Protein AF-A0A9R0IWD4-F1 (afdb_monomer_lite)

Structure (mmCIF, N/CA/C/O backbone):
data_AF-A0A9R0IWD4-F1
#
_entry.id   AF-A0A9R0IWD4-F1
#
loop_
_atom_site.group_PDB
_atom_site.id
_atom_site.type_symbol
_atom_site.label_atom_id
_atom_site.label_alt_id
_atom_site.label_comp_id
_atom_site.label_asym_id
_atom_site.label_entity_id
_atom_site.label_seq_id
_atom_site.pdbx_PDB_ins_code
_atom_site.Cartn_x
_atom_site.Cartn_y
_atom_site.Cartn_z
_atom_site.occupancy
_atom_site.B_iso_or_equiv
_atom_site.auth_seq_id
_atom_site.auth_comp_id
_atom_site.auth_asym_id
_atom_site.auth_atom_id
_atom_site.pdbx_PDB_model_num
ATOM 1 N N . MET A 1 1 ? -28.342 -44.745 -35.473 1.00 37.69 1 MET A N 1
ATOM 2 C CA . MET A 1 1 ? -26.932 -44.701 -35.912 1.00 37.69 1 MET A CA 1
ATOM 3 C C . MET A 1 1 ? -26.180 -43.864 -34.896 1.00 37.69 1 MET A C 1
ATOM 5 O O . MET A 1 1 ? -26.716 -42.840 -34.487 1.00 37.69 1 MET A O 1
ATOM 9 N N . GLU A 1 2 ? -25.068 -44.400 -34.398 1.00 41.84 2 GLU A N 1
ATOM 10 C CA . GLU A 1 2 ? -24.366 -44.028 -33.164 1.00 41.84 2 GLU A CA 1
ATOM 11 C C . GLU A 1 2 ? -24.189 -42.527 -32.898 1.00 41.84 2 GLU A C 1
ATOM 13 O O . GLU A 1 2 ? -23.590 -41.795 -33.684 1.00 41.84 2 GLU A O 1
ATOM 18 N N . SER A 1 3 ? -24.593 -42.103 -31.697 1.00 44.34 3 SER A N 1
ATOM 19 C CA . SER A 1 3 ? -23.991 -40.953 -31.027 1.00 44.34 3 SER A CA 1
ATOM 20 C C . SER A 1 3 ? -22.560 -41.330 -30.653 1.00 44.34 3 SER A C 1
ATOM 22 O O . SER A 1 3 ? -22.322 -41.950 -29.620 1.00 44.34 3 SER A O 1
ATOM 24 N N . SER A 1 4 ? -21.613 -40.993 -31.529 1.00 41.59 4 SER A N 1
ATOM 25 C CA . SER A 1 4 ? -20.181 -41.128 -31.274 1.00 41.59 4 SER A CA 1
ATOM 26 C C . SER A 1 4 ? -19.811 -40.293 -30.046 1.00 41.59 4 SER A C 1
ATOM 28 O O . SER A 1 4 ? -19.622 -39.080 -30.142 1.00 41.59 4 SER A O 1
ATOM 30 N N . SER A 1 5 ? -19.719 -40.939 -28.883 1.00 48.59 5 SER A N 1
ATOM 31 C CA . SER A 1 5 ? -19.131 -40.360 -27.680 1.00 48.59 5 SER A CA 1
ATOM 32 C C . SER A 1 5 ? -17.673 -40.045 -27.990 1.00 48.59 5 SER A C 1
ATOM 34 O O . SER A 1 5 ? -16.829 -40.940 -28.056 1.00 48.59 5 SER A O 1
ATOM 36 N N . ARG A 1 6 ? -17.388 -38.770 -28.255 1.00 53.03 6 ARG A N 1
ATOM 37 C CA . ARG A 1 6 ? -16.036 -38.263 -28.461 1.00 53.03 6 ARG A CA 1
ATOM 38 C C . ARG A 1 6 ? -15.308 -38.406 -27.124 1.00 53.03 6 ARG A C 1
ATOM 40 O O . ARG A 1 6 ? -15.458 -37.566 -26.244 1.00 53.03 6 ARG A O 1
ATOM 47 N N . VAL A 1 7 ? -14.607 -39.523 -26.937 1.00 52.81 7 VAL A N 1
ATOM 48 C CA . VAL A 1 7 ? -13.690 -39.717 -25.812 1.00 52.81 7 VAL A CA 1
ATOM 49 C C . VAL A 1 7 ? -12.528 -38.768 -26.072 1.00 52.81 7 VAL A C 1
ATOM 51 O O . VAL A 1 7 ? -11.598 -39.110 -26.799 1.00 52.81 7 VAL A O 1
ATOM 54 N N . VAL A 1 8 ? -12.652 -37.533 -25.582 1.00 54.91 8 VAL A N 1
ATOM 55 C CA . VAL A 1 8 ? -11.556 -36.563 -25.577 1.00 54.91 8 VAL A CA 1
ATOM 56 C C . VAL A 1 8 ? -10.437 -37.227 -24.790 1.00 54.91 8 VAL A C 1
ATOM 58 O O . VAL A 1 8 ? -10.621 -37.578 -23.626 1.00 54.91 8 VAL A O 1
ATOM 61 N N . ARG A 1 9 ? -9.321 -37.518 -25.459 1.00 63.72 9 ARG A N 1
ATOM 62 C CA . ARG A 1 9 ? -8.156 -38.105 -24.794 1.00 63.72 9 ARG A CA 1
ATOM 63 C C . ARG A 1 9 ? -7.618 -37.056 -23.830 1.00 63.72 9 ARG A C 1
ATOM 65 O O . ARG A 1 9 ? -7.545 -35.891 -24.212 1.00 63.72 9 ARG A O 1
ATOM 72 N N . ASP A 1 10 ? -7.182 -37.459 -22.640 1.00 69.31 10 ASP A N 1
ATOM 73 C CA . ASP A 1 10 ? -6.658 -36.542 -21.614 1.00 69.31 10 ASP A CA 1
ATOM 74 C C . ASP A 1 10 ? -5.625 -35.539 -22.179 1.00 69.31 10 ASP A C 1
ATOM 76 O O . ASP A 1 10 ? -5.589 -34.385 -21.768 1.00 69.31 10 ASP A O 1
ATOM 80 N N . GLY A 1 11 ? -4.841 -35.940 -23.190 1.00 69.38 11 GLY A N 1
ATOM 81 C CA . GLY A 1 11 ? -3.904 -35.067 -23.910 1.00 69.38 11 GLY A CA 1
ATOM 82 C C . GLY A 1 11 ? -4.547 -33.950 -24.748 1.00 69.38 11 GLY A C 1
ATOM 83 O O . GLY A 1 11 ? -4.071 -32.823 -24.695 1.00 69.38 11 GLY A O 1
ATOM 84 N N . GLU A 1 12 ? -5.645 -34.218 -25.462 1.00 74.44 12 GLU A N 1
ATOM 85 C CA . GLU A 1 12 ? -6.388 -33.185 -26.214 1.00 74.44 12 GLU A CA 1
ATOM 86 C C . GLU A 1 12 ? -7.070 -32.198 -25.255 1.00 74.44 12 GLU A C 1
ATOM 88 O O . GLU A 1 12 ? -7.179 -31.007 -25.537 1.00 74.44 12 GLU A O 1
ATOM 93 N N . GLN A 1 13 ? -7.493 -32.688 -24.087 1.00 75.31 13 GLN A N 1
ATOM 94 C CA . GLN A 1 13 ? -8.067 -31.867 -23.024 1.00 75.31 13 GLN A CA 1
ATOM 95 C C . GLN A 1 13 ? -7.009 -30.954 -22.388 1.00 75.31 13 GLN A C 1
ATOM 97 O O . GLN A 1 13 ? -7.280 -29.780 -22.150 1.00 75.31 13 GLN A O 1
ATOM 102 N N . ILE A 1 14 ? -5.791 -31.464 -22.175 1.00 78.69 14 ILE A N 1
ATOM 103 C CA . ILE A 1 14 ? -4.642 -30.670 -21.721 1.00 78.69 14 ILE A CA 1
ATOM 104 C C . ILE A 1 14 ? -4.251 -29.626 -22.772 1.00 78.69 14 ILE A C 1
ATOM 106 O O . ILE A 1 14 ? -4.025 -28.477 -22.406 1.00 78.69 14 ILE A O 1
ATOM 110 N N . GLU A 1 15 ? -4.205 -29.977 -24.059 1.00 79.12 15 GLU A N 1
ATOM 111 C CA . GLU A 1 15 ? -3.916 -29.017 -25.134 1.00 79.12 15 GLU A CA 1
ATOM 112 C C . GLU A 1 15 ? -4.970 -27.908 -25.213 1.00 79.12 15 GLU A C 1
ATOM 114 O O . GLU A 1 15 ? -4.605 -26.738 -25.310 1.00 79.12 15 GLU A O 1
ATOM 119 N N . MET A 1 16 ? -6.258 -28.243 -25.075 1.00 77.56 16 MET A N 1
ATOM 120 C CA . MET A 1 16 ? -7.335 -27.250 -24.988 1.00 77.56 16 MET A CA 1
ATOM 121 C C . MET A 1 16 ? -7.161 -26.312 -23.790 1.00 77.56 16 MET A C 1
ATOM 123 O O . MET A 1 16 ? -7.264 -25.099 -23.950 1.00 77.56 16 MET A O 1
ATOM 127 N N . ILE A 1 17 ? -6.856 -26.855 -22.606 1.00 77.75 17 ILE A N 1
ATOM 128 C CA . ILE A 1 17 ? -6.619 -26.059 -21.392 1.00 77.75 17 ILE A CA 1
ATOM 129 C C . ILE A 1 17 ? -5.385 -25.166 -21.571 1.00 77.75 17 ILE A C 1
ATOM 131 O O . ILE A 1 17 ? -5.411 -24.001 -21.191 1.00 77.75 17 ILE A O 1
ATOM 135 N N . LEU A 1 18 ? -4.306 -25.669 -22.174 1.00 76.38 18 LEU A N 1
ATOM 136 C CA . LEU A 1 18 ? -3.106 -24.877 -22.453 1.00 76.38 18 LEU A CA 1
ATOM 137 C C . LEU A 1 18 ? -3.387 -23.748 -23.447 1.00 76.38 18 LEU A C 1
ATOM 139 O O . LEU A 1 18 ? -2.891 -22.641 -23.258 1.00 76.38 18 LEU A O 1
ATOM 143 N N . GLN A 1 19 ? -4.191 -24.008 -24.476 1.00 76.31 19 GLN A N 1
ATOM 144 C CA . GLN A 1 19 ? -4.569 -23.016 -25.479 1.00 76.31 19 GLN A CA 1
ATOM 145 C C . GLN A 1 19 ? -5.493 -21.938 -24.889 1.00 76.31 19 GLN A C 1
ATOM 147 O O . GLN A 1 19 ? -5.326 -20.754 -25.179 1.00 76.31 19 GLN A O 1
ATOM 152 N N . GLU A 1 20 ? -6.406 -22.326 -23.997 1.00 71.50 20 GLU A N 1
ATOM 153 C CA . GLU A 1 20 ? -7.246 -21.406 -23.227 1.00 71.50 20 GLU A CA 1
ATOM 154 C C . GLU A 1 20 ? -6.404 -20.557 -22.258 1.00 71.50 20 GLU A C 1
ATOM 156 O O . GLU A 1 20 ? -6.539 -19.334 -22.234 1.00 71.50 20 GLU A O 1
ATOM 161 N N . LEU A 1 21 ? -5.447 -21.161 -21.546 1.00 67.12 21 LEU A N 1
ATOM 162 C CA . LEU A 1 21 ? -4.512 -20.446 -20.668 1.00 67.12 21 LEU A CA 1
ATOM 163 C C . LEU A 1 21 ? -3.569 -19.503 -21.431 1.00 67.12 21 LEU A C 1
ATOM 165 O O . LEU A 1 21 ? -3.215 -18.451 -20.909 1.00 67.12 21 LEU A O 1
ATOM 169 N N . GLN A 1 22 ? -3.172 -19.846 -22.659 1.00 66.06 22 GLN A N 1
ATOM 170 C CA . GLN A 1 22 ? -2.382 -18.967 -23.533 1.00 66.06 22 GLN A CA 1
ATOM 171 C C . GLN A 1 22 ? -3.196 -17.796 -24.094 1.00 66.06 22 GLN A C 1
ATOM 173 O O . GLN A 1 22 ? -2.610 -16.782 -24.463 1.00 66.06 22 GLN A O 1
ATOM 178 N N . SER A 1 23 ? -4.524 -17.924 -24.155 1.00 59.97 23 SER A N 1
ATOM 179 C CA . SER A 1 23 ? -5.428 -16.861 -24.611 1.00 59.97 23 SER A CA 1
ATOM 180 C C . SER A 1 23 ? -5.804 -15.852 -23.520 1.00 59.97 23 SER A C 1
ATOM 182 O O . SER A 1 23 ? -6.429 -14.835 -23.815 1.00 59.97 23 SER A O 1
ATOM 184 N N . PHE A 1 24 ? -5.418 -16.104 -22.264 1.00 62.91 24 PHE A N 1
ATOM 185 C CA . PHE A 1 24 ? -5.565 -15.127 -21.191 1.00 62.91 24 PHE A CA 1
ATOM 186 C C . PHE A 1 24 ? -4.536 -14.006 -21.369 1.00 62.91 24 PHE A C 1
ATOM 188 O O . PHE A 1 24 ? -3.390 -14.115 -20.931 1.00 62.91 24 PHE A O 1
ATOM 195 N N . ASP A 1 25 ? -4.962 -12.899 -21.975 1.00 67.75 25 ASP A N 1
ATOM 196 C CA . ASP A 1 25 ? -4.234 -11.633 -21.918 1.00 67.75 25 ASP A CA 1
ATOM 197 C C . ASP A 1 25 ? -4.209 -11.151 -20.463 1.00 67.75 25 ASP A C 1
ATOM 199 O O . ASP A 1 25 ? -5.143 -10.517 -19.968 1.00 67.75 25 ASP A O 1
ATOM 203 N N 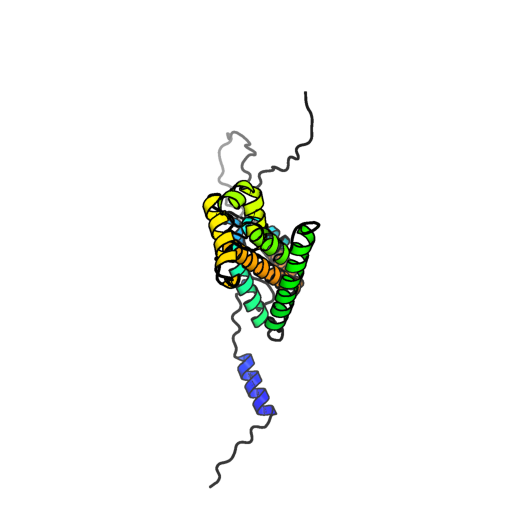. ILE A 1 26 ? -3.143 -11.490 -19.738 1.00 70.25 26 ILE A N 1
ATOM 204 C CA . ILE A 1 26 ? -2.921 -10.985 -18.385 1.00 70.25 26 ILE A CA 1
ATOM 205 C C . ILE A 1 26 ? -2.586 -9.491 -18.513 1.00 70.25 26 ILE A C 1
ATOM 207 O O . ILE A 1 26 ? -1.542 -9.154 -19.081 1.00 70.25 26 ILE A O 1
ATOM 211 N N . PRO A 1 27 ? -3.426 -8.573 -17.997 1.00 78.12 27 PRO A N 1
ATOM 212 C CA . PRO A 1 27 ? -3.250 -7.151 -18.245 1.00 78.12 27 PRO A CA 1
ATOM 213 C C . PRO A 1 27 ? -2.092 -6.631 -17.396 1.00 78.12 27 PRO A C 1
ATOM 215 O O . PRO A 1 27 ? -2.257 -6.380 -16.204 1.00 78.12 27 PRO A O 1
ATOM 218 N N . PHE A 1 28 ? -0.912 -6.492 -17.994 1.00 84.62 28 PHE A N 1
ATOM 219 C CA . PHE A 1 28 ? 0.219 -5.767 -17.417 1.00 84.62 28 PHE A CA 1
ATOM 220 C C . PHE A 1 28 ? 0.278 -4.351 -17.978 1.00 84.62 28 PHE A C 1
ATOM 222 O O . PHE A 1 28 ? 0.016 -4.135 -19.163 1.00 84.62 28 PHE A O 1
ATOM 229 N N . SER A 1 29 ? 0.654 -3.383 -17.142 1.00 86.06 29 SER A N 1
ATOM 230 C CA . SER A 1 29 ? 0.998 -2.056 -17.651 1.00 86.06 29 SER A CA 1
ATOM 231 C C . SER A 1 29 ? 2.284 -2.138 -18.485 1.00 86.06 29 SER A C 1
ATOM 233 O O . SER A 1 29 ? 3.123 -3.025 -18.290 1.00 86.06 29 SER A O 1
ATOM 235 N N . GLY A 1 30 ? 2.467 -1.196 -19.414 1.00 85.50 30 GLY A N 1
ATOM 236 C CA . GLY A 1 30 ? 3.705 -1.117 -20.195 1.00 85.50 30 GLY A CA 1
ATOM 237 C C . GLY A 1 30 ? 4.949 -0.947 -19.312 1.00 85.50 30 GLY A C 1
ATOM 238 O O . GLY A 1 30 ? 6.002 -1.499 -19.620 1.00 85.50 30 GLY A O 1
ATOM 239 N N . GLU A 1 31 ? 4.810 -0.256 -18.178 1.00 88.31 31 GLU A N 1
ATOM 240 C CA . GLU A 1 31 ? 5.893 -0.044 -17.210 1.00 88.31 31 GLU A CA 1
ATOM 241 C C . GLU A 1 31 ? 6.192 -1.307 -16.378 1.00 88.31 31 GLU A C 1
ATOM 243 O O . GLU A 1 31 ? 7.335 -1.528 -15.981 1.00 88.31 31 GLU A O 1
ATOM 248 N N . GLU A 1 32 ? 5.208 -2.191 -16.166 1.00 91.38 32 GLU A N 1
ATOM 249 C CA . GLU A 1 32 ? 5.418 -3.485 -15.495 1.00 91.38 32 GLU A CA 1
ATOM 250 C C . GLU A 1 32 ? 6.207 -4.481 -16.362 1.00 91.38 32 GLU A C 1
ATOM 252 O O . GLU A 1 32 ? 6.835 -5.402 -15.829 1.00 91.38 32 GLU A O 1
ATOM 257 N N . ASN A 1 33 ? 6.192 -4.306 -17.690 1.00 90.00 33 ASN A N 1
ATOM 258 C CA . ASN A 1 33 ? 6.886 -5.145 -18.673 1.00 90.00 33 ASN A CA 1
ATOM 259 C C . ASN A 1 33 ? 6.660 -6.651 -18.422 1.00 90.00 33 ASN A C 1
ATOM 261 O O . ASN A 1 33 ? 7.591 -7.394 -18.092 1.00 90.00 33 ASN A O 1
ATOM 265 N N . CYS A 1 34 ? 5.395 -7.075 -18.499 1.00 87.31 34 CYS A N 1
ATOM 266 C CA . CYS A 1 34 ? 4.950 -8.450 -18.239 1.00 87.31 34 CYS A CA 1
ATOM 267 C C . CYS A 1 34 ? 5.375 -8.989 -16.858 1.00 87.31 34 CYS A C 1
ATOM 269 O O . CYS A 1 34 ? 5.794 -10.138 -16.715 1.00 87.31 34 CYS A O 1
ATOM 271 N N . GLY A 1 35 ? 5.316 -8.138 -15.829 1.00 89.88 35 GLY A N 1
ATOM 272 C CA . GLY A 1 35 ? 5.625 -8.514 -14.448 1.00 89.88 35 GLY A CA 1
ATOM 273 C C . GLY A 1 35 ? 7.116 -8.538 -14.101 1.00 89.88 35 GLY A C 1
ATOM 274 O O . GLY A 1 35 ? 7.496 -9.027 -13.028 1.00 89.88 35 GLY A O 1
ATOM 275 N N . ARG A 1 36 ? 7.973 -8.017 -14.988 1.00 91.75 36 ARG A N 1
ATOM 276 C CA . ARG A 1 36 ? 9.413 -7.858 -14.743 1.00 91.75 36 ARG A CA 1
ATOM 277 C C . ARG A 1 36 ? 9.706 -6.743 -13.741 1.00 91.75 36 ARG A C 1
ATOM 279 O O . ARG A 1 36 ? 10.664 -6.864 -12.972 1.00 91.75 36 ARG A O 1
ATOM 286 N N . TYR A 1 37 ? 8.891 -5.693 -13.751 1.00 95.56 37 TYR A N 1
ATOM 287 C CA . TYR A 1 37 ? 9.007 -4.525 -12.884 1.00 95.56 37 TYR A CA 1
ATOM 288 C C . TYR A 1 37 ? 7.676 -4.232 -12.189 1.00 95.56 37 TYR A C 1
ATOM 290 O O . TYR A 1 37 ? 6.625 -4.716 -12.603 1.00 95.56 37 TYR A O 1
ATOM 298 N N . LEU A 1 38 ? 7.743 -3.455 -11.111 1.00 95.75 38 LEU A N 1
ATOM 299 C CA . LEU A 1 38 ? 6.582 -2.935 -10.398 1.00 95.75 38 LEU A CA 1
ATOM 300 C C . LEU A 1 38 ? 6.349 -1.486 -10.824 1.00 95.75 38 LEU A C 1
ATOM 302 O O . LEU A 1 38 ? 7.269 -0.667 -10.780 1.00 95.75 38 LEU A O 1
ATOM 306 N N . ASP A 1 39 ? 5.118 -1.153 -11.183 1.00 94.69 39 ASP A N 1
ATOM 307 C CA . ASP A 1 39 ? 4.727 0.223 -11.460 1.00 94.69 39 ASP A CA 1
ATOM 308 C C . ASP A 1 39 ? 4.308 0.905 -10.154 1.00 94.69 39 ASP A C 1
ATOM 310 O O . ASP A 1 39 ? 3.179 0.788 -9.682 1.00 94.69 39 ASP A O 1
ATOM 314 N N . LEU A 1 40 ? 5.269 1.582 -9.521 1.00 95.69 40 LEU A N 1
ATOM 315 C CA . LEU A 1 40 ? 5.067 2.269 -8.242 1.00 95.69 40 LEU A CA 1
ATOM 316 C C . LEU A 1 40 ? 4.960 3.790 -8.391 1.00 95.69 40 LEU A C 1
ATOM 318 O O . LEU A 1 40 ? 4.977 4.517 -7.391 1.00 95.69 40 LEU A O 1
ATOM 322 N N . HIS A 1 41 ? 4.862 4.293 -9.623 1.00 94.12 41 HIS A N 1
ATOM 323 C CA . HIS A 1 41 ? 4.946 5.726 -9.887 1.00 94.12 41 HIS A CA 1
ATOM 324 C C . HIS A 1 41 ? 3.716 6.486 -9.373 1.00 94.12 41 HIS A C 1
ATOM 326 O O . HIS A 1 41 ? 3.846 7.555 -8.772 1.00 94.12 41 HIS A O 1
ATOM 332 N N . GLN A 1 42 ? 2.526 5.892 -9.504 1.00 93.81 42 GLN A N 1
ATOM 333 C CA . GLN A 1 42 ? 1.287 6.450 -8.956 1.00 93.81 42 GLN A CA 1
ATOM 334 C C . GLN A 1 42 ? 1.340 6.586 -7.424 1.00 93.81 42 GLN A C 1
ATOM 336 O O . GLN A 1 42 ? 0.937 7.615 -6.869 1.00 93.81 42 GLN A O 1
ATOM 341 N N . PHE A 1 43 ? 1.878 5.581 -6.727 1.00 94.88 43 PHE A N 1
ATOM 342 C CA . PHE A 1 43 ? 2.024 5.618 -5.269 1.00 94.88 43 PHE A CA 1
ATOM 343 C C . PHE A 1 43 ? 3.044 6.665 -4.837 1.00 94.88 43 PHE A C 1
ATOM 345 O O . PHE A 1 43 ? 2.791 7.413 -3.898 1.00 94.88 43 PHE A O 1
ATOM 352 N N . TYR A 1 44 ? 4.149 6.796 -5.570 1.00 95.12 44 TYR A N 1
ATOM 353 C CA . TYR A 1 44 ? 5.106 7.875 -5.354 1.00 95.12 44 TYR A CA 1
ATOM 354 C C . TYR A 1 44 ? 4.451 9.263 -5.447 1.00 95.12 44 TYR A C 1
ATOM 356 O O . TYR A 1 44 ? 4.615 10.076 -4.535 1.00 95.12 44 TYR A O 1
ATOM 364 N N . PHE A 1 45 ? 3.662 9.536 -6.492 1.00 94.56 45 PHE A N 1
ATOM 365 C CA . PHE A 1 45 ? 2.967 10.822 -6.610 1.00 94.56 45 PHE A CA 1
ATOM 366 C C . PHE A 1 45 ? 1.984 11.055 -5.469 1.00 94.56 45 PHE A C 1
ATOM 368 O O . PHE A 1 45 ? 1.939 12.145 -4.897 1.00 94.56 45 PHE A O 1
ATOM 375 N N . THR A 1 46 ? 1.221 10.025 -5.109 1.00 94.31 46 THR A N 1
ATOM 376 C CA . THR A 1 46 ? 0.281 10.089 -3.986 1.00 94.31 46 THR A CA 1
ATOM 377 C C . THR A 1 46 ? 1.017 10.385 -2.681 1.00 94.31 46 THR A C 1
ATOM 379 O O . THR A 1 46 ? 0.588 11.243 -1.914 1.00 94.31 46 THR A O 1
ATOM 382 N N . PHE A 1 47 ? 2.166 9.743 -2.456 1.00 94.12 47 PHE A N 1
ATOM 383 C CA . PHE A 1 47 ? 3.016 9.966 -1.295 1.00 94.12 47 PHE A CA 1
ATOM 384 C C . PHE A 1 47 ? 3.514 11.412 -1.221 1.00 94.12 47 PHE A C 1
ATOM 386 O O . PHE A 1 47 ? 3.272 12.080 -0.214 1.00 94.12 47 PHE A O 1
ATOM 393 N N . VAL A 1 48 ? 4.155 11.912 -2.282 1.00 94.06 48 VAL A N 1
ATOM 394 C CA . VAL A 1 48 ? 4.739 13.265 -2.320 1.00 94.06 48 VAL A CA 1
ATOM 395 C C . VAL A 1 48 ? 3.672 14.350 -2.152 1.00 94.06 48 VAL A C 1
ATOM 397 O O . VAL A 1 48 ? 3.910 15.343 -1.467 1.00 94.06 48 VAL A O 1
ATOM 400 N N . ASN A 1 49 ? 2.477 14.143 -2.711 1.00 92.94 49 ASN A N 1
ATOM 401 C CA . ASN A 1 49 ? 1.368 15.097 -2.616 1.00 92.94 49 ASN A CA 1
ATOM 402 C C . ASN A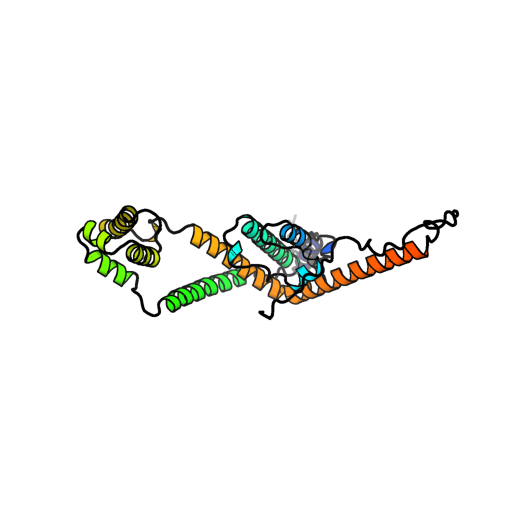 1 49 ? 0.568 14.987 -1.305 1.00 92.94 49 ASN A C 1
ATOM 404 O O . ASN A 1 49 ? -0.290 15.830 -1.021 1.00 92.94 49 ASN A O 1
ATOM 408 N N . SER A 1 50 ? 0.813 13.958 -0.493 1.00 92.00 50 SER A N 1
ATOM 409 C CA . SER A 1 50 ? 0.090 13.747 0.758 1.00 92.00 50 SER A CA 1
ATOM 410 C C . SER A 1 50 ? 0.627 14.607 1.907 1.00 92.00 50 SER A C 1
ATOM 412 O O . SER A 1 50 ? 1.743 15.118 1.894 1.00 92.00 50 SER A O 1
ATOM 414 N N . LYS A 1 51 ? -0.155 14.710 2.987 1.00 88.12 51 LYS A N 1
ATOM 415 C CA . LYS A 1 51 ? 0.273 15.376 4.231 1.00 88.12 51 LYS A CA 1
ATOM 416 C C . LYS A 1 51 ? 1.191 14.517 5.107 1.00 88.12 51 LYS A C 1
ATOM 418 O O . LYS A 1 51 ? 1.710 15.019 6.103 1.00 88.12 51 LYS A O 1
ATOM 423 N N . PHE A 1 52 ? 1.317 13.226 4.806 1.00 88.94 52 PHE A N 1
ATOM 424 C CA . PHE A 1 52 ? 2.179 12.309 5.551 1.00 88.94 52 PHE A CA 1
ATOM 425 C C . PHE A 1 52 ? 3.525 12.069 4.861 1.00 88.94 52 PHE A C 1
ATOM 427 O O . PHE A 1 52 ? 4.458 11.605 5.519 1.00 88.94 52 PHE A O 1
ATOM 434 N N . GLY A 1 53 ? 3.620 12.386 3.570 1.00 88.56 53 GLY A N 1
ATOM 435 C CA . GLY A 1 53 ? 4.858 12.341 2.817 1.00 88.56 53 GLY A CA 1
ATOM 436 C C . GLY A 1 53 ? 5.690 13.608 2.925 1.00 88.56 53 GLY A C 1
ATOM 437 O O . GLY A 1 53 ? 5.423 14.507 3.727 1.00 88.56 53 GLY A O 1
ATOM 438 N N . TYR A 1 54 ? 6.756 13.627 2.138 1.00 90.62 54 TYR A N 1
ATOM 439 C CA . TYR A 1 54 ? 7.728 14.708 2.069 1.00 90.62 54 TYR A CA 1
ATOM 440 C C . TYR A 1 54 ? 8.370 14.731 0.675 1.00 90.62 54 TYR A C 1
ATOM 442 O O . TYR A 1 54 ? 8.318 13.715 -0.026 1.00 90.62 54 TYR A O 1
ATOM 450 N N . PRO A 1 55 ? 8.972 15.864 0.262 1.00 92.12 55 PRO A N 1
ATOM 451 C CA . PRO A 1 55 ? 9.671 15.956 -1.014 1.00 92.12 55 PRO A CA 1
ATOM 452 C C . PRO A 1 55 ? 10.764 14.892 -1.106 1.00 92.12 55 PRO A C 1
ATOM 454 O O . PRO A 1 55 ? 11.656 14.823 -0.261 1.00 92.12 55 PRO A O 1
ATOM 457 N N . LEU A 1 56 ? 10.668 14.046 -2.123 1.00 92.38 56 LEU A N 1
ATOM 458 C CA . LEU A 1 56 ? 11.573 12.930 -2.361 1.00 92.38 56 LEU A CA 1
ATOM 459 C C . LEU A 1 56 ? 11.616 12.677 -3.864 1.00 92.38 56 LEU A C 1
ATOM 461 O O . LEU A 1 56 ? 10.599 12.877 -4.519 1.00 92.38 56 LEU A O 1
ATOM 465 N N . CYS A 1 57 ? 12.748 12.244 -4.420 1.00 93.19 57 CYS A N 1
ATOM 466 C CA . CYS A 1 57 ? 12.772 11.806 -5.814 1.00 93.19 57 CYS A CA 1
ATOM 467 C C . CYS A 1 57 ? 12.278 10.354 -5.939 1.00 93.19 57 CYS A C 1
ATOM 469 O O . CYS A 1 57 ? 12.262 9.597 -4.966 1.00 93.19 57 CYS A O 1
ATOM 471 N N . TYR A 1 58 ? 11.898 9.935 -7.147 1.00 94.62 58 TYR A N 1
ATOM 472 C CA . TYR A 1 58 ? 11.342 8.595 -7.358 1.00 94.62 58 TYR A CA 1
ATOM 473 C C . TYR A 1 58 ? 12.314 7.462 -6.979 1.00 94.62 58 TYR A C 1
ATOM 475 O O . TYR A 1 58 ? 11.917 6.487 -6.348 1.00 94.62 58 TYR A O 1
ATOM 483 N N . VAL A 1 59 ? 13.604 7.592 -7.307 1.00 94.12 59 VAL A N 1
ATOM 484 C CA . VAL A 1 59 ? 14.612 6.561 -6.993 1.00 94.12 59 VAL A CA 1
ATOM 485 C C . VAL A 1 59 ? 14.829 6.421 -5.486 1.00 94.12 59 VAL A C 1
ATOM 487 O O . VAL A 1 59 ? 14.982 5.300 -4.991 1.00 94.12 59 VAL A O 1
ATOM 490 N N . ASP A 1 60 ? 14.811 7.535 -4.755 1.00 93.38 60 ASP A N 1
ATOM 491 C CA . ASP A 1 60 ? 14.942 7.531 -3.298 1.00 93.38 60 ASP A CA 1
ATOM 492 C C . ASP A 1 60 ? 13.690 6.956 -2.635 1.00 93.38 60 ASP A C 1
ATOM 494 O O . ASP A 1 60 ? 13.798 6.181 -1.686 1.00 93.38 60 ASP A O 1
ATOM 498 N N . TYR A 1 61 ? 12.506 7.252 -3.181 1.00 95.00 61 TYR A N 1
ATOM 499 C CA . TYR A 1 61 ? 11.251 6.633 -2.757 1.00 95.00 61 TYR A CA 1
ATOM 500 C C . TYR A 1 61 ? 11.308 5.104 -2.873 1.00 95.00 61 TYR A C 1
ATOM 502 O O . TYR A 1 61 ? 10.994 4.402 -1.912 1.00 95.00 61 TYR A O 1
ATOM 510 N N . LEU A 1 62 ? 11.790 4.578 -4.004 1.00 94.75 62 LEU A N 1
ATOM 511 C CA . LEU A 1 62 ? 11.951 3.134 -4.199 1.00 94.75 62 LEU A CA 1
ATOM 512 C C . LEU A 1 62 ? 12.960 2.501 -3.229 1.00 94.75 62 LEU A C 1
ATOM 514 O O . LEU A 1 62 ? 12.855 1.312 -2.942 1.00 94.75 62 LEU A O 1
ATOM 518 N N . ALA A 1 63 ? 13.939 3.260 -2.730 1.00 92.31 63 ALA A N 1
ATOM 519 C CA . ALA A 1 63 ? 14.925 2.754 -1.775 1.00 92.31 63 ALA A CA 1
ATOM 520 C C . ALA A 1 63 ? 14.352 2.581 -0.359 1.00 92.31 63 ALA A C 1
ATOM 522 O O . ALA A 1 63 ? 14.798 1.701 0.375 1.00 92.31 63 ALA A O 1
ATOM 523 N N . ILE A 1 64 ? 13.383 3.415 0.026 1.00 90.88 64 ILE A N 1
ATOM 524 C CA . ILE A 1 64 ? 12.753 3.373 1.353 1.00 90.88 64 ILE A CA 1
ATOM 525 C C . ILE A 1 64 ? 11.440 2.581 1.371 1.00 90.88 64 ILE A C 1
ATOM 527 O O . ILE A 1 64 ? 10.958 2.225 2.445 1.00 90.88 64 ILE A O 1
ATOM 531 N N . PHE A 1 65 ? 10.840 2.310 0.211 1.00 90.75 65 PHE A N 1
ATOM 532 C CA . PHE A 1 65 ? 9.605 1.541 0.088 1.00 90.75 65 PHE A CA 1
ATOM 533 C C . PHE A 1 65 ? 9.799 0.077 0.527 1.00 90.75 65 PHE A C 1
ATOM 535 O O . PHE A 1 65 ? 10.791 -0.542 0.140 1.00 90.75 65 PHE A O 1
ATOM 542 N N . PRO A 1 66 ? 8.862 -0.532 1.284 1.00 83.62 66 PRO A N 1
ATOM 543 C CA . PRO A 1 66 ? 7.609 0.011 1.845 1.00 83.62 66 PRO A CA 1
ATOM 544 C C . PRO A 1 66 ? 7.738 0.660 3.243 1.00 83.62 66 PRO A C 1
ATOM 546 O O . PRO A 1 66 ? 6.727 1.019 3.845 1.00 83.62 66 PRO A O 1
ATOM 549 N N . GLY A 1 67 ? 8.949 0.829 3.785 1.00 80.38 67 GLY A N 1
ATOM 550 C CA . GLY A 1 67 ? 9.245 1.292 5.156 1.00 80.38 67 GLY A CA 1
ATOM 551 C C . GLY A 1 67 ? 8.885 2.750 5.490 1.00 80.38 67 GLY A C 1
ATOM 552 O O . GLY A 1 67 ? 9.421 3.329 6.430 1.00 80.38 67 GLY A O 1
ATOM 553 N N . ILE A 1 68 ? 7.978 3.353 4.730 1.00 69.25 68 ILE A N 1
ATOM 554 C CA . ILE A 1 68 ? 7.603 4.770 4.779 1.00 69.25 68 ILE A CA 1
ATOM 555 C C . ILE A 1 68 ? 6.527 5.035 5.859 1.00 69.25 68 ILE A C 1
ATOM 557 O O . ILE A 1 68 ? 6.305 6.167 6.298 1.00 69.25 68 ILE A O 1
ATOM 561 N N . GLY A 1 69 ? 5.866 3.977 6.337 1.00 67.25 69 GLY A N 1
ATOM 562 C CA . GLY A 1 69 ? 4.767 4.040 7.298 1.00 67.25 69 GLY A CA 1
ATOM 563 C C . GLY A 1 69 ? 5.192 4.384 8.723 1.00 67.25 69 GLY A C 1
ATOM 564 O O . GLY A 1 69 ? 5.632 3.528 9.488 1.00 67.25 69 GLY A O 1
ATOM 565 N N . SER A 1 70 ? 5.001 5.639 9.135 1.00 72.12 70 SER A N 1
ATOM 566 C CA . SER A 1 70 ? 5.175 6.036 10.535 1.00 72.12 70 SER A CA 1
ATOM 567 C C . SER A 1 70 ? 3.889 5.838 11.344 1.00 72.12 70 SER A C 1
ATOM 569 O O . SER A 1 70 ? 2.800 6.221 10.911 1.00 72.12 70 SER A O 1
ATOM 571 N N . SER A 1 71 ? 4.010 5.342 12.583 1.00 72.25 71 SER A N 1
ATOM 572 C CA . SER A 1 71 ? 2.881 5.134 13.510 1.00 72.25 71 SER A CA 1
ATOM 573 C C . SER A 1 71 ? 1.994 6.365 13.725 1.00 72.25 71 SER A C 1
ATOM 575 O O . SER A 1 71 ? 0.819 6.218 14.057 1.00 72.25 71 SER A O 1
ATOM 577 N N . LYS A 1 72 ? 2.519 7.576 13.490 1.00 79.81 72 LYS A N 1
ATOM 578 C CA . LYS A 1 72 ? 1.765 8.838 13.582 1.00 79.81 72 LYS A CA 1
ATOM 579 C C . LYS A 1 72 ? 0.654 8.982 12.532 1.00 79.81 72 LYS A C 1
ATOM 581 O O . LYS A 1 72 ? -0.322 9.678 12.795 1.00 79.81 72 LYS A O 1
ATOM 586 N N . TYR A 1 73 ? 0.769 8.337 11.368 1.00 83.38 73 TYR A N 1
ATOM 587 C CA . TYR A 1 73 ? -0.141 8.565 10.235 1.00 83.38 73 TYR A CA 1
ATOM 588 C C . TYR A 1 73 ? -1.221 7.497 10.070 1.00 83.38 73 TYR A C 1
ATOM 590 O O . TYR A 1 73 ? -2.215 7.744 9.401 1.00 83.38 73 TYR A O 1
ATOM 598 N N . LYS A 1 74 ? -1.109 6.370 10.778 1.00 84.88 74 LYS A N 1
ATOM 599 C CA . LYS A 1 74 ? -2.043 5.228 10.725 1.00 84.88 74 LYS A CA 1
ATOM 600 C C . LYS A 1 74 ? -3.503 5.563 11.028 1.00 84.88 74 LYS A C 1
ATOM 602 O O . LYS A 1 74 ? -4.405 4.814 10.675 1.00 84.88 74 LYS A O 1
ATOM 607 N N . ARG A 1 75 ? -3.753 6.669 11.734 1.00 84.88 75 ARG A N 1
ATOM 608 C CA . ARG A 1 75 ? -5.115 7.133 12.041 1.00 84.88 75 ARG A CA 1
ATOM 609 C C . ARG A 1 75 ? -5.709 7.993 10.930 1.00 84.88 75 ARG A C 1
ATOM 611 O O . ARG A 1 75 ? -6.925 8.160 10.903 1.00 84.88 75 ARG A O 1
ATOM 618 N N . ARG A 1 76 ? -4.880 8.547 10.044 1.00 88.81 76 ARG A N 1
ATOM 619 C CA . ARG A 1 76 ? -5.330 9.460 8.999 1.00 88.81 76 ARG A CA 1
ATOM 620 C C . ARG A 1 76 ? -5.943 8.690 7.836 1.00 88.81 76 ARG A C 1
ATOM 622 O O . ARG A 1 76 ? -5.433 7.651 7.429 1.00 88.81 76 ARG A O 1
ATOM 629 N N . THR A 1 77 ? -7.024 9.230 7.294 1.00 90.50 77 THR A N 1
ATOM 630 C CA . THR A 1 77 ? -7.761 8.619 6.184 1.00 90.50 77 THR A CA 1
ATOM 631 C C . THR A 1 77 ? -6.948 8.589 4.891 1.00 90.50 77 THR A C 1
ATOM 633 O O . THR A 1 77 ? -6.973 7.583 4.195 1.00 90.50 77 THR A O 1
ATOM 636 N N . ASP A 1 78 ? -6.183 9.649 4.608 1.00 90.94 78 ASP A N 1
ATOM 637 C CA . ASP A 1 78 ? -5.306 9.740 3.430 1.00 90.94 78 ASP A CA 1
ATOM 638 C C . ASP A 1 78 ? -4.272 8.601 3.395 1.00 90.94 78 ASP A C 1
ATOM 640 O O . ASP A 1 78 ? -4.101 7.932 2.381 1.00 90.94 78 ASP A O 1
ATOM 644 N N . TYR A 1 79 ? -3.639 8.325 4.533 1.00 92.56 79 TYR A N 1
ATOM 645 C CA . TYR A 1 79 ? -2.677 7.239 4.672 1.00 92.56 79 TYR A CA 1
ATOM 646 C C . TYR A 1 79 ? -3.321 5.848 4.584 1.00 92.56 79 TYR A C 1
ATOM 648 O O . TYR A 1 79 ? -2.763 4.950 3.956 1.00 92.56 79 TYR A O 1
ATOM 656 N N . LYS A 1 80 ? -4.501 5.665 5.194 1.00 91.75 80 LYS A N 1
ATOM 657 C CA . LYS A 1 80 ? -5.262 4.408 5.103 1.00 91.75 80 LYS A CA 1
ATOM 658 C C . LYS A 1 80 ? -5.589 4.056 3.656 1.00 91.75 80 LYS A C 1
ATOM 660 O O . LYS A 1 80 ? -5.406 2.909 3.262 1.00 91.75 80 LYS A O 1
ATOM 665 N N . GLN A 1 81 ? -6.047 5.041 2.886 1.00 93.69 81 GLN A N 1
ATOM 666 C CA . GLN A 1 81 ? -6.352 4.852 1.474 1.00 93.69 81 GLN A CA 1
ATOM 667 C C . GLN A 1 81 ? -5.088 4.457 0.705 1.00 93.69 81 GLN A C 1
ATOM 669 O O . GLN A 1 81 ? -5.052 3.402 0.085 1.00 93.69 81 GLN A O 1
ATOM 674 N N . TYR A 1 82 ? -4.016 5.235 0.861 1.00 94.50 82 TYR A N 1
ATOM 675 C CA . TYR A 1 82 ? -2.730 4.986 0.213 1.00 94.50 82 TYR A CA 1
ATOM 676 C C . TYR A 1 82 ? -2.181 3.569 0.450 1.00 94.50 82 TYR A C 1
ATOM 678 O O . TYR A 1 82 ? -1.806 2.881 -0.497 1.00 94.50 82 TYR A O 1
ATOM 686 N N . ILE A 1 83 ? -2.140 3.104 1.705 1.00 94.25 83 ILE A N 1
ATOM 687 C CA . ILE A 1 83 ? -1.592 1.773 2.005 1.00 94.25 83 ILE A CA 1
ATOM 688 C C . ILE A 1 83 ? -2.514 0.643 1.525 1.00 94.25 83 ILE A C 1
ATOM 690 O O . ILE A 1 83 ? -2.029 -0.436 1.191 1.00 94.25 83 ILE A O 1
ATOM 694 N N . THR A 1 84 ? -3.825 0.891 1.467 1.00 94.88 84 THR A N 1
ATOM 695 C CA . THR A 1 84 ? -4.806 -0.070 0.943 1.00 94.88 84 THR A CA 1
ATOM 696 C C . THR A 1 84 ? -4.661 -0.220 -0.568 1.00 94.88 84 THR A C 1
ATOM 698 O O . THR A 1 84 ? -4.571 -1.343 -1.048 1.00 94.88 84 THR A O 1
ATOM 701 N N . GLU A 1 85 ? -4.521 0.884 -1.305 1.00 95.75 85 GLU A N 1
ATOM 702 C CA . GLU A 1 85 ? -4.288 0.848 -2.756 1.00 95.75 85 GLU A CA 1
ATOM 703 C C . GLU A 1 85 ? -2.970 0.139 -3.105 1.00 95.75 85 GLU A C 1
ATOM 705 O O . GLU A 1 85 ? -2.920 -0.661 -4.038 1.00 95.75 85 GLU A O 1
ATOM 710 N N . ILE A 1 86 ? -1.907 0.363 -2.319 1.00 95.88 86 ILE A N 1
ATOM 711 C CA . ILE A 1 86 ? -0.653 -0.391 -2.466 1.00 95.88 86 ILE A CA 1
ATOM 712 C C . ILE A 1 86 ? -0.889 -1.880 -2.229 1.00 95.88 86 ILE A C 1
ATOM 714 O O . ILE A 1 86 ? -0.410 -2.709 -2.999 1.00 95.88 86 ILE A O 1
ATOM 718 N N . PHE A 1 87 ? -1.595 -2.235 -1.155 1.00 95.75 87 PHE A N 1
ATOM 719 C CA . PHE A 1 87 ? -1.888 -3.628 -0.839 1.00 95.75 87 PHE A CA 1
ATOM 720 C C . PHE A 1 87 ? -2.642 -4.319 -1.982 1.00 95.75 87 PHE A C 1
ATOM 722 O O . PHE A 1 87 ? -2.211 -5.378 -2.435 1.00 95.75 87 PHE A O 1
ATOM 729 N N . GLU A 1 88 ? -3.708 -3.699 -2.485 1.00 96.06 88 GLU A N 1
ATOM 730 C CA . GLU A 1 88 ? -4.515 -4.212 -3.598 1.00 96.06 88 GLU A CA 1
ATOM 731 C C . GLU A 1 88 ? -3.686 -4.385 -4.875 1.00 96.06 88 GLU A C 1
ATOM 733 O O . GLU A 1 88 ? -3.750 -5.433 -5.522 1.00 96.06 88 GLU A O 1
ATOM 738 N N . TYR A 1 89 ? -2.846 -3.399 -5.200 1.00 96.12 89 TYR A N 1
ATOM 739 C CA . TYR A 1 89 ? -1.939 -3.478 -6.340 1.00 96.12 89 TYR A CA 1
ATOM 740 C C . TYR A 1 89 ? -0.951 -4.642 -6.220 1.00 96.12 89 TYR A C 1
ATOM 742 O O . TYR A 1 89 ? -0.803 -5.425 -7.159 1.00 96.12 89 TYR A O 1
ATOM 750 N N . LEU A 1 90 ? -0.292 -4.788 -5.066 1.00 95.75 90 LEU A N 1
ATOM 751 C CA . LEU A 1 90 ? 0.699 -5.845 -4.854 1.00 95.75 90 LEU A CA 1
ATOM 752 C C . LEU A 1 90 ? 0.069 -7.243 -4.879 1.00 95.75 90 LEU A C 1
ATOM 754 O O . LEU A 1 90 ? 0.686 -8.167 -5.409 1.00 95.75 90 LEU A O 1
ATOM 758 N N . VAL A 1 91 ? -1.147 -7.397 -4.342 1.00 95.19 91 VAL A N 1
ATOM 759 C CA . VAL A 1 91 ? -1.917 -8.649 -4.431 1.00 95.19 91 VAL A CA 1
ATOM 760 C C . VAL A 1 91 ? -2.225 -8.971 -5.890 1.00 95.19 91 VAL A C 1
ATOM 762 O O . VAL A 1 91 ? -1.808 -10.019 -6.372 1.00 95.19 91 VAL A O 1
ATOM 765 N N . SER A 1 92 ? -2.829 -8.032 -6.626 1.00 94.00 92 SER A N 1
ATOM 766 C CA . SER A 1 92 ? -3.135 -8.209 -8.053 1.00 94.00 92 SER A CA 1
ATOM 767 C C . SER A 1 92 ? -1.886 -8.528 -8.883 1.00 94.00 92 SER A C 1
ATOM 769 O O . SER A 1 92 ? -1.904 -9.377 -9.773 1.00 94.00 92 SER A O 1
ATOM 771 N N . PHE A 1 93 ? -0.760 -7.876 -8.598 1.00 94.56 93 PHE A N 1
ATOM 772 C CA . PHE A 1 93 ? 0.506 -8.157 -9.269 1.00 94.56 93 PHE A CA 1
ATOM 773 C C . PHE A 1 93 ? 1.032 -9.572 -8.979 1.00 94.56 93 PHE A C 1
ATOM 775 O O . PHE A 1 93 ? 1.564 -10.236 -9.875 1.00 94.56 93 PHE A O 1
ATOM 782 N N . LEU A 1 94 ? 0.901 -10.056 -7.744 1.00 93.81 94 LEU A N 1
ATOM 783 C CA . LEU A 1 94 ? 1.304 -11.415 -7.380 1.00 93.81 94 LEU A CA 1
ATOM 784 C C . LEU A 1 94 ? 0.364 -12.468 -7.957 1.00 93.81 94 LEU A C 1
ATOM 786 O O . LEU A 1 94 ? 0.865 -13.454 -8.482 1.00 93.81 94 LEU A O 1
ATOM 790 N N . ASP A 1 95 ? -0.943 -12.232 -7.979 1.00 91.44 95 ASP A N 1
ATOM 791 C CA . ASP A 1 95 ? -1.899 -13.145 -8.617 1.00 91.44 95 ASP A CA 1
ATOM 792 C C . ASP A 1 95 ? -1.594 -13.306 -10.114 1.00 91.44 95 ASP A C 1
ATOM 794 O O . ASP A 1 95 ? -1.591 -14.417 -10.644 1.00 91.44 95 ASP A O 1
ATOM 798 N N . ARG A 1 96 ? -1.235 -12.203 -10.789 1.00 90.31 96 ARG A N 1
ATOM 799 C CA . ARG A 1 96 ? -0.845 -12.198 -12.208 1.00 90.31 96 ARG A CA 1
ATOM 800 C C . ARG A 1 96 ? 0.512 -12.858 -12.475 1.00 90.31 96 ARG A C 1
ATOM 802 O O . ARG A 1 96 ? 0.694 -13.470 -13.522 1.00 90.31 96 ARG A O 1
ATOM 809 N N . THR A 1 97 ? 1.489 -12.710 -11.576 1.00 90.88 97 THR A N 1
ATOM 810 C CA . THR A 1 97 ? 2.877 -13.166 -11.822 1.00 90.88 97 THR A CA 1
ATOM 811 C C . THR A 1 97 ? 3.249 -14.481 -11.145 1.00 90.88 97 THR A C 1
ATOM 813 O O . THR A 1 97 ? 4.229 -15.115 -11.536 1.00 90.88 97 THR A O 1
ATOM 816 N N . GLN A 1 98 ? 2.518 -14.870 -10.105 1.00 91.06 98 GLN A N 1
ATOM 817 C CA . GLN A 1 98 ? 2.763 -16.034 -9.256 1.00 91.06 98 GLN A CA 1
ATOM 818 C C . GLN A 1 98 ? 1.427 -16.638 -8.772 1.00 91.06 98 GLN A C 1
ATOM 820 O O . GLN A 1 98 ? 1.209 -16.741 -7.567 1.00 91.06 98 GLN A O 1
ATOM 825 N N . PRO A 1 99 ? 0.547 -17.110 -9.675 1.00 86.81 99 PRO A N 1
ATOM 826 C CA . PRO A 1 99 ? -0.789 -17.609 -9.313 1.00 86.81 99 PRO A CA 1
ATOM 827 C C . PRO A 1 99 ? -0.776 -18.837 -8.386 1.00 86.81 99 PRO A C 1
ATOM 829 O O . PRO A 1 99 ? -1.765 -19.143 -7.729 1.00 86.81 99 PRO A O 1
ATOM 832 N N . LEU A 1 100 ? 0.349 -19.558 -8.309 1.00 88.56 100 LEU A N 1
ATOM 833 C CA . LEU A 1 100 ? 0.528 -20.696 -7.399 1.00 88.56 100 LEU A CA 1
ATOM 834 C C . LEU A 1 100 ? 0.838 -20.272 -5.952 1.00 88.56 100 LEU A C 1
ATOM 836 O O . LEU A 1 100 ? 0.947 -21.121 -5.064 1.00 88.56 100 LEU A O 1
ATOM 840 N N . LEU A 1 101 ? 1.023 -18.975 -5.702 1.00 89.62 101 LEU A N 1
ATOM 841 C CA . LEU A 1 101 ? 1.257 -18.441 -4.371 1.00 89.62 101 LEU A CA 1
ATOM 842 C C . LEU A 1 101 ? -0.077 -18.313 -3.625 1.00 89.62 101 LEU A C 1
ATOM 844 O O . LEU A 1 101 ? -0.891 -17.444 -3.912 1.00 89.62 101 LEU A O 1
ATOM 848 N N . PHE A 1 102 ? -0.285 -19.154 -2.613 1.00 90.69 102 PHE A N 1
ATOM 849 C CA . PHE A 1 102 ? -1.499 -19.129 -1.792 1.00 90.69 102 PHE A CA 1
ATOM 850 C C . PHE A 1 102 ? -1.494 -17.960 -0.791 1.00 90.69 102 PHE A C 1
ATOM 852 O O . PHE A 1 102 ? -1.238 -18.148 0.406 1.00 90.69 102 PHE A O 1
ATOM 859 N N . LEU A 1 103 ? -1.794 -16.751 -1.276 1.00 89.94 103 LEU A N 1
ATOM 860 C CA . LEU A 1 103 ? -1.831 -15.524 -0.472 1.00 89.94 103 LEU A CA 1
ATOM 861 C C . LEU A 1 103 ? -2.802 -15.618 0.714 1.00 89.94 103 LEU A C 1
ATOM 863 O O . LEU A 1 103 ? -2.480 -15.157 1.807 1.00 89.94 103 LEU A O 1
ATOM 867 N N . ASP A 1 104 ? -3.937 -16.301 0.552 1.00 90.25 104 ASP A N 1
ATOM 868 C CA . ASP A 1 104 ? -4.913 -16.499 1.631 1.00 90.25 104 ASP A CA 1
ATOM 869 C C . ASP A 1 104 ? -4.321 -17.204 2.851 1.00 90.25 104 ASP A C 1
ATOM 871 O O . ASP A 1 104 ? -4.609 -16.847 3.996 1.00 90.25 104 ASP A O 1
ATOM 875 N N . ARG A 1 105 ? -3.490 -18.226 2.617 1.00 90.38 105 ARG A N 1
ATOM 876 C CA . ARG A 1 105 ? -2.835 -18.964 3.699 1.00 90.38 105 ARG A CA 1
ATOM 877 C C . ARG A 1 105 ? -1.805 -18.077 4.390 1.00 90.38 105 ARG A C 1
ATOM 879 O O . ARG A 1 105 ? -1.811 -17.985 5.612 1.00 90.38 105 ARG A O 1
ATOM 886 N N . LEU A 1 106 ? -0.995 -17.373 3.601 1.00 89.75 106 LEU A N 1
ATOM 887 C CA . LEU A 1 106 ? 0.000 -16.429 4.103 1.00 89.75 106 LEU A CA 1
ATOM 888 C C . LEU A 1 106 ? -0.637 -15.343 4.984 1.00 89.75 106 LEU A C 1
ATOM 890 O O . LEU A 1 106 ? -0.121 -15.028 6.056 1.00 89.75 106 LEU A O 1
ATOM 894 N N . PHE A 1 107 ? -1.769 -14.779 4.557 1.00 92.12 107 PHE A N 1
ATOM 895 C CA . PHE A 1 107 ? -2.469 -13.750 5.321 1.00 92.12 107 PHE A CA 1
ATOM 896 C C . PHE A 1 107 ? -3.118 -14.290 6.592 1.00 92.12 107 PHE A C 1
ATOM 898 O O . PHE A 1 107 ? -3.064 -13.603 7.609 1.00 92.12 107 PHE A O 1
ATOM 905 N N . LYS A 1 108 ? -3.675 -15.506 6.574 1.00 92.12 108 LYS A N 1
ATOM 906 C CA . LYS A 1 108 ? -4.212 -16.148 7.786 1.00 92.12 108 LYS A CA 1
ATOM 907 C C . LYS A 1 108 ? -3.129 -16.377 8.835 1.00 92.12 108 LYS A C 1
ATOM 909 O O . LYS A 1 108 ? -3.345 -16.065 10.007 1.00 92.12 108 LYS A O 1
ATOM 914 N N . ASP A 1 109 ? -1.969 -16.868 8.411 1.00 89.25 109 ASP A N 1
ATOM 915 C CA . ASP A 1 109 ? -0.836 -17.102 9.307 1.00 89.25 109 ASP A CA 1
ATOM 916 C C . ASP A 1 109 ? -0.368 -15.769 9.923 1.00 89.25 109 ASP A C 1
ATOM 918 O O . ASP A 1 109 ? -0.308 -15.640 11.149 1.00 89.25 109 ASP A O 1
ATOM 922 N N . LEU A 1 110 ? -0.191 -14.727 9.100 1.00 89.50 110 LEU A N 1
ATOM 923 C CA . LEU A 1 110 ? 0.145 -13.372 9.560 1.00 89.50 110 LEU A CA 1
ATOM 924 C C . LEU A 1 110 ? -0.885 -12.773 10.526 1.00 89.50 110 LEU A C 1
ATOM 926 O O . LEU A 1 110 ? -0.516 -12.138 11.514 1.00 89.50 110 LEU A O 1
ATOM 930 N N . GLU A 1 111 ? -2.176 -12.936 10.246 1.00 89.81 111 GLU A N 1
ATOM 931 C CA . GLU A 1 111 ? -3.250 -12.457 11.119 1.00 89.81 111 GLU A CA 1
ATOM 932 C C . GLU A 1 111 ? -3.209 -13.147 12.482 1.00 89.81 111 GLU A C 1
ATOM 934 O O . GLU A 1 111 ? -3.366 -12.492 13.518 1.00 89.81 111 GLU A O 1
ATOM 939 N N . SER A 1 112 ? -2.944 -14.455 12.496 1.00 87.12 112 SER A N 1
ATOM 940 C CA . SER A 1 112 ? -2.817 -15.223 13.732 1.00 87.12 112 SER A CA 1
ATOM 941 C C . SER A 1 112 ? -1.626 -14.747 14.576 1.00 87.12 112 SER A C 1
ATOM 943 O O . SER A 1 112 ? -1.790 -14.467 15.771 1.00 87.12 112 SER A O 1
ATOM 945 N N . ASP A 1 113 ? -0.470 -14.522 13.947 1.00 84.81 113 ASP A N 1
ATOM 946 C CA . ASP A 1 113 ? 0.732 -13.996 14.596 1.00 84.81 113 ASP A CA 1
ATOM 947 C C . ASP A 1 113 ? 0.521 -12.574 15.114 1.00 84.81 113 ASP A C 1
ATOM 949 O O . ASP A 1 113 ? 0.939 -12.237 16.228 1.00 84.81 113 ASP A O 1
ATOM 953 N N . PHE A 1 114 ? -0.192 -11.741 14.353 1.00 82.12 114 PHE A N 1
ATOM 954 C CA . PHE A 1 114 ? -0.536 -10.384 14.760 1.00 82.12 114 PHE A CA 1
ATOM 955 C C . PHE A 1 114 ? -1.410 -10.374 16.022 1.00 82.12 114 PHE A C 1
ATOM 957 O O . PHE A 1 114 ? -1.141 -9.619 16.965 1.00 82.12 114 PHE A O 1
ATOM 964 N N . ILE A 1 115 ? -2.419 -11.250 16.093 1.00 79.38 115 ILE A N 1
ATOM 965 C CA . ILE A 1 115 ? -3.286 -11.401 17.272 1.00 79.38 115 ILE A CA 1
ATOM 966 C C . ILE A 1 115 ? -2.472 -11.868 18.487 1.00 79.38 115 ILE A C 1
ATOM 968 O O . ILE A 1 115 ? -2.630 -11.331 19.591 1.00 79.38 115 ILE A O 1
ATOM 972 N N . VAL A 1 116 ? -1.584 -12.848 18.306 1.00 76.50 116 VAL A N 1
ATOM 973 C CA . VAL A 1 116 ? -0.737 -13.382 19.384 1.00 76.50 116 VAL A CA 1
ATOM 974 C C . VAL A 1 116 ? 0.261 -12.329 19.880 1.00 76.50 116 VAL A C 1
ATOM 976 O O . VAL A 1 116 ? 0.369 -12.096 21.090 1.00 76.50 116 VAL A O 1
ATOM 979 N N . GLY A 1 117 ? 0.956 -11.646 18.969 1.00 71.75 117 GLY A N 1
ATOM 980 C CA . GLY A 1 117 ? 1.887 -10.564 19.287 1.00 71.75 117 GLY A CA 1
ATOM 981 C C . GLY A 1 117 ? 1.203 -9.405 20.014 1.00 71.75 117 GLY A C 1
ATOM 982 O O . GLY A 1 117 ? 1.755 -8.847 20.965 1.00 71.75 117 GLY A O 1
ATOM 983 N N . GLN A 1 118 ? -0.041 -9.089 19.649 1.00 67.00 118 GLN A N 1
ATOM 984 C CA . GLN A 1 118 ? -0.835 -8.078 20.340 1.00 67.00 118 GLN A CA 1
ATOM 985 C C . GLN A 1 118 ? -1.162 -8.477 21.785 1.00 67.00 118 GLN A C 1
ATOM 987 O O . GLN A 1 118 ? -1.004 -7.653 22.691 1.00 67.00 118 GLN A O 1
ATOM 992 N N . LYS A 1 119 ? -1.596 -9.724 22.020 1.00 61.81 119 LYS A N 1
ATOM 993 C CA . LYS A 1 119 ? -1.853 -10.238 23.379 1.00 61.81 119 LYS A CA 1
ATOM 994 C C . LYS A 1 119 ? -0.596 -10.142 24.247 1.00 61.81 119 LYS A C 1
ATOM 996 O O . LYS A 1 119 ? -0.672 -9.669 25.378 1.00 61.81 119 LYS A O 1
ATOM 1001 N N . ARG A 1 120 ? 0.568 -10.489 23.687 1.00 60.34 120 ARG A N 1
ATOM 1002 C CA . ARG A 1 120 ? 1.867 -10.353 24.365 1.00 60.34 120 ARG A CA 1
ATOM 1003 C C . ARG A 1 120 ? 2.226 -8.899 24.679 1.00 60.34 120 ARG A C 1
ATOM 1005 O O . ARG A 1 120 ? 2.583 -8.606 25.813 1.00 60.34 120 ARG A O 1
ATOM 1012 N N . ARG A 1 121 ? 2.073 -7.968 23.727 1.00 57.66 121 ARG A N 1
ATOM 1013 C CA . ARG A 1 121 ? 2.336 -6.532 23.967 1.00 57.66 121 ARG A CA 1
ATOM 1014 C C . ARG A 1 121 ? 1.438 -5.950 25.058 1.00 57.66 121 ARG A C 1
ATOM 1016 O O . ARG A 1 121 ? 1.929 -5.202 25.895 1.00 57.66 121 ARG A O 1
ATOM 1023 N N . ARG A 1 122 ? 0.154 -6.328 25.084 1.00 55.94 122 ARG A N 1
ATOM 1024 C CA . ARG A 1 122 ? -0.760 -5.962 26.178 1.00 55.94 122 ARG A CA 1
ATOM 1025 C C . ARG A 1 122 ? -0.284 -6.522 27.515 1.00 55.94 122 ARG A C 1
ATOM 1027 O O . ARG A 1 122 ? -0.216 -5.775 28.480 1.00 55.94 122 ARG A O 1
ATOM 1034 N N . SER A 1 123 ? 0.121 -7.789 27.542 1.00 46.69 123 SER A N 1
ATOM 1035 C CA . SER A 1 123 ? 0.643 -8.445 28.745 1.00 46.69 123 SER A CA 1
ATOM 1036 C C . SER A 1 123 ? 1.939 -7.816 29.273 1.00 46.69 123 SER A C 1
ATOM 1038 O O . SER A 1 123 ? 2.172 -7.842 30.472 1.00 46.69 123 SER A O 1
ATOM 1040 N N . MET A 1 124 ? 2.778 -7.238 28.410 1.00 48.22 124 MET A N 1
ATOM 1041 C CA . MET A 1 124 ? 4.086 -6.690 28.798 1.00 48.22 124 MET A CA 1
ATOM 1042 C C . MET A 1 124 ? 4.002 -5.234 29.290 1.00 48.22 124 MET A C 1
ATOM 1044 O O . MET A 1 124 ? 4.782 -4.823 30.146 1.00 48.22 124 MET A O 1
ATOM 1048 N N . THR A 1 125 ? 2.999 -4.469 28.841 1.00 45.19 125 THR A N 1
ATOM 1049 C CA . THR A 1 125 ? 2.595 -3.212 29.506 1.00 45.19 125 THR A CA 1
ATOM 1050 C C . THR A 1 125 ? 1.920 -3.476 30.863 1.00 45.19 125 THR A C 1
ATOM 1052 O O . THR A 1 125 ? 1.917 -2.601 31.719 1.00 45.19 125 THR A O 1
ATOM 1055 N N . MET A 1 126 ? 1.424 -4.699 31.094 1.00 47.12 126 MET A N 1
ATOM 1056 C CA . MET A 1 126 ? 0.840 -5.174 32.357 1.00 47.12 126 MET A CA 1
ATOM 1057 C C . MET A 1 126 ? 1.887 -5.805 33.288 1.00 47.12 126 MET A C 1
ATOM 1059 O O . MET A 1 126 ? 1.594 -6.760 34.006 1.00 47.12 126 MET A O 1
ATOM 1063 N N . THR A 1 127 ? 3.113 -5.280 33.325 1.00 37.06 127 THR A N 1
ATOM 1064 C CA . THR A 1 127 ? 4.022 -5.609 34.433 1.00 37.06 127 THR A CA 1
ATOM 1065 C C . THR A 1 127 ? 3.590 -4.773 35.649 1.00 37.06 127 THR A C 1
ATOM 1067 O O . THR A 1 127 ? 4.228 -3.767 35.939 1.00 37.06 127 THR A O 1
ATOM 1070 N N . MET A 1 128 ? 2.454 -5.163 36.267 1.00 49.38 128 MET A N 1
ATOM 1071 C CA . MET A 1 128 ? 1.934 -4.855 37.629 1.00 49.38 128 MET A CA 1
ATOM 1072 C C . MET A 1 128 ? 0.449 -4.446 37.798 1.00 49.38 128 MET A C 1
ATOM 1074 O O . MET A 1 128 ? 0.078 -4.078 38.910 1.00 49.38 128 MET A O 1
ATOM 1078 N N . THR A 1 129 ? -0.454 -4.527 36.813 1.00 52.88 129 THR A N 1
ATOM 1079 C CA . THR A 1 129 ? -1.837 -4.031 37.034 1.00 52.88 129 THR A CA 1
ATOM 1080 C C . THR A 1 129 ? -2.956 -4.959 36.549 1.00 52.88 129 THR A C 1
ATOM 1082 O O . THR A 1 129 ? -3.020 -5.310 35.381 1.00 52.88 129 THR A O 1
ATOM 1085 N N . MET A 1 130 ? -3.815 -5.333 37.509 1.00 57.19 130 MET A N 1
ATOM 1086 C CA . MET A 1 130 ? -5.219 -5.787 37.461 1.00 57.19 130 MET A CA 1
ATOM 1087 C C . MET A 1 130 ? -5.737 -6.426 36.156 1.00 57.19 130 MET A C 1
ATOM 1089 O O . MET A 1 130 ? -5.887 -5.768 35.125 1.00 57.19 130 MET A O 1
ATOM 1093 N N . THR A 1 131 ? -6.136 -7.697 36.235 1.00 70.06 131 THR A N 1
ATOM 1094 C CA . THR A 1 131 ? -6.894 -8.390 35.183 1.00 70.06 131 THR A CA 1
ATOM 1095 C C . THR A 1 131 ? -8.319 -7.832 35.053 1.00 70.06 131 THR A C 1
ATOM 1097 O O . THR A 1 131 ? -8.832 -7.171 35.954 1.00 70.06 131 THR A O 1
ATOM 1100 N N . SER A 1 132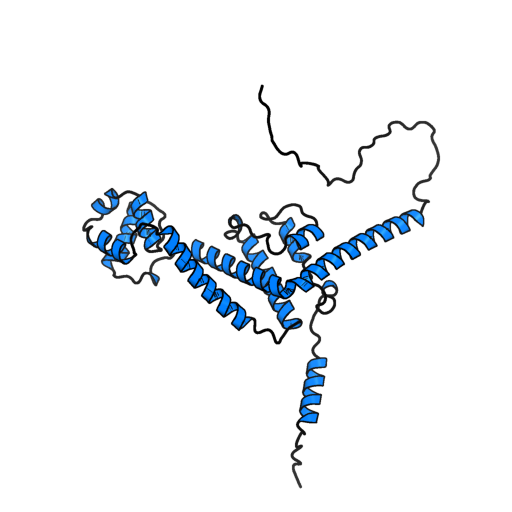 ? -9.019 -8.128 33.948 1.00 68.56 132 SER A N 1
ATOM 1101 C CA . SER A 1 132 ? -10.445 -7.773 33.824 1.00 68.56 132 SER A CA 1
ATOM 1102 C C . SER A 1 132 ? -11.305 -8.387 34.938 1.00 68.56 132 SER A C 1
ATOM 1104 O O . SER A 1 132 ? -12.334 -7.809 35.268 1.00 68.56 132 SER A O 1
ATOM 1106 N N . SER A 1 133 ? -10.889 -9.521 35.518 1.00 68.38 133 SER A N 1
ATOM 1107 C CA . SER A 1 133 ? -11.551 -10.128 36.680 1.00 68.38 133 SER A CA 1
ATOM 1108 C C . SER A 1 133 ? -11.335 -9.283 37.933 1.00 68.38 133 SER A C 1
ATOM 1110 O O . SER A 1 133 ? -12.296 -8.963 38.624 1.00 68.38 133 SER A O 1
ATOM 1112 N N . ASP A 1 134 ? -10.100 -8.839 38.166 1.00 71.56 134 ASP A N 1
ATOM 1113 C CA . ASP A 1 134 ? -9.743 -8.021 39.329 1.00 71.56 134 ASP A CA 1
ATOM 1114 C C . ASP A 1 134 ? -10.445 -6.655 39.278 1.00 71.56 134 ASP A C 1
ATOM 1116 O O . ASP A 1 134 ? -10.904 -6.136 40.290 1.00 71.56 134 ASP A O 1
ATOM 1120 N N . VAL A 1 135 ? -10.595 -6.085 38.076 1.00 72.69 135 VAL A N 1
ATOM 1121 C CA . VAL A 1 135 ? -11.370 -4.854 37.867 1.00 72.69 135 VAL A CA 1
ATOM 1122 C C . VAL A 1 135 ? -12.846 -5.062 38.206 1.00 72.69 135 VAL A C 1
ATOM 1124 O O . VAL A 1 135 ? -13.453 -4.182 38.811 1.00 72.69 135 VAL A O 1
ATOM 1127 N N . MET A 1 136 ? -13.431 -6.204 37.843 1.00 73.06 136 MET A N 1
ATOM 1128 C CA . MET A 1 136 ? -14.824 -6.510 38.183 1.00 73.06 136 MET A CA 1
ATOM 1129 C C . MET A 1 136 ? -15.005 -6.705 39.690 1.00 73.06 136 MET A C 1
ATOM 1131 O O . MET A 1 136 ? -15.947 -6.151 40.245 1.00 73.06 136 MET A O 1
ATOM 1135 N N . GLU A 1 137 ? -14.072 -7.383 40.360 1.00 76.94 137 GLU A N 1
ATOM 1136 C CA . GLU A 1 137 ? -14.071 -7.538 41.822 1.00 76.94 137 GLU A CA 1
ATOM 1137 C C . GLU A 1 137 ? -13.941 -6.181 42.535 1.00 76.94 137 GLU A C 1
ATOM 1139 O O . GLU A 1 137 ? -14.675 -5.878 43.478 1.00 76.94 137 GLU A O 1
ATOM 1144 N N . GLN A 1 138 ? -13.078 -5.301 42.020 1.00 75.06 138 GLN A N 1
ATOM 1145 C CA . GLN A 1 138 ? -12.914 -3.949 42.547 1.00 75.06 138 GLN A CA 1
ATOM 1146 C C . GLN A 1 138 ? -14.179 -3.096 42.345 1.00 75.06 138 GLN A C 1
ATOM 1148 O O . GLN A 1 138 ? -14.579 -2.373 43.253 1.00 75.06 138 GLN A O 1
ATOM 1153 N N . ILE A 1 139 ? -14.838 -3.195 41.183 1.00 74.75 139 ILE A N 1
ATOM 1154 C CA . ILE A 1 139 ? -16.118 -2.520 40.891 1.00 74.75 139 ILE A CA 1
ATOM 1155 C C . ILE A 1 139 ? -17.261 -3.087 41.748 1.00 74.75 139 ILE A C 1
ATOM 1157 O O . ILE A 1 139 ? -18.154 -2.339 42.169 1.00 74.75 139 ILE A O 1
ATOM 1161 N N . ASP A 1 140 ? -17.247 -4.386 42.037 1.00 76.12 140 ASP A N 1
ATOM 1162 C CA . ASP A 1 140 ? -18.233 -5.019 42.909 1.00 76.12 140 ASP A CA 1
ATOM 1163 C C . ASP A 1 140 ? -18.153 -4.488 44.341 1.00 76.12 140 ASP A C 1
ATOM 1165 O O . ASP A 1 140 ? -19.205 -4.221 44.928 1.00 76.12 140 ASP A O 1
ATOM 1169 N N . GLY A 1 141 ? -16.949 -4.174 44.831 1.00 73.31 141 GLY A N 1
ATOM 1170 C CA . GLY A 1 141 ? -16.731 -3.506 46.119 1.00 73.31 141 GLY A CA 1
ATOM 1171 C C . GLY A 1 141 ? -17.357 -2.107 46.246 1.00 73.31 141 GLY A C 1
ATOM 1172 O O . GLY A 1 141 ? -17.624 -1.654 47.359 1.00 73.31 141 GLY A O 1
ATOM 1173 N N . PHE A 1 142 ? -17.654 -1.423 45.133 1.00 74.38 142 PHE A N 1
ATOM 1174 C CA . PHE A 1 142 ? -18.292 -0.103 45.149 1.00 74.38 142 PHE A CA 1
ATOM 1175 C C . PHE A 1 142 ? -19.817 -0.197 45.004 1.00 74.38 142 PHE A C 1
ATOM 1177 O O . PHE A 1 142 ? -20.350 -0.469 43.926 1.00 74.38 142 PHE A O 1
ATOM 1184 N N . ASN A 1 143 ? -20.553 0.089 46.079 1.00 67.75 143 ASN A N 1
ATOM 1185 C CA . ASN A 1 143 ? -22.023 0.028 46.083 1.00 67.75 143 ASN A CA 1
ATOM 1186 C C . ASN A 1 143 ? -22.710 1.332 45.637 1.00 67.75 143 ASN A C 1
ATOM 1188 O O . ASN A 1 143 ? -23.877 1.305 45.244 1.00 67.75 143 ASN A O 1
ATOM 1192 N N . THR A 1 144 ? -21.988 2.455 45.628 1.00 76.25 144 THR A N 1
ATOM 1193 C CA . THR A 1 144 ? -22.530 3.790 45.331 1.00 76.25 144 THR A CA 1
ATOM 1194 C C . THR A 1 144 ? -21.730 4.488 44.235 1.00 76.25 144 THR A C 1
ATOM 1196 O O . THR A 1 144 ? -20.507 4.377 44.165 1.00 76.25 144 THR A O 1
ATOM 1199 N N . ALA A 1 145 ? -22.420 5.256 43.387 1.00 74.69 145 ALA A N 1
ATOM 1200 C CA . ALA A 1 145 ? -21.788 6.028 42.315 1.00 74.69 145 ALA A CA 1
ATOM 1201 C C . ALA A 1 145 ? -20.808 7.090 42.849 1.00 74.69 145 ALA A C 1
ATOM 1203 O O . ALA A 1 145 ? -19.805 7.376 42.205 1.00 74.69 145 ALA A O 1
ATOM 1204 N N . GLU A 1 146 ? -21.074 7.638 44.034 1.00 79.00 146 GLU A N 1
ATOM 1205 C CA . GLU A 1 146 ? -20.245 8.655 44.696 1.00 79.00 146 GLU A CA 1
ATOM 1206 C C . GLU A 1 146 ? -18.860 8.115 45.073 1.00 79.00 146 GLU A C 1
ATOM 1208 O O . GLU A 1 146 ? -17.853 8.744 44.763 1.00 79.00 146 GLU A O 1
ATOM 1213 N N . SER A 1 147 ? -18.794 6.894 45.613 1.00 78.94 147 SER A N 1
ATOM 1214 C CA . SER A 1 147 ? -17.527 6.248 45.978 1.00 78.94 147 SER A CA 1
ATOM 1215 C C . SER A 1 147 ? -16.659 5.923 44.748 1.00 78.94 147 SER A C 1
ATOM 1217 O O . SER A 1 147 ? -15.436 6.022 44.790 1.00 78.94 147 SER A O 1
ATOM 1219 N N . LEU A 1 148 ? -17.287 5.641 43.598 1.00 79.50 148 LEU A N 1
ATOM 1220 C CA . LEU A 1 148 ? -16.588 5.507 42.313 1.00 79.50 148 LEU A CA 1
ATOM 1221 C C . LEU A 1 148 ? -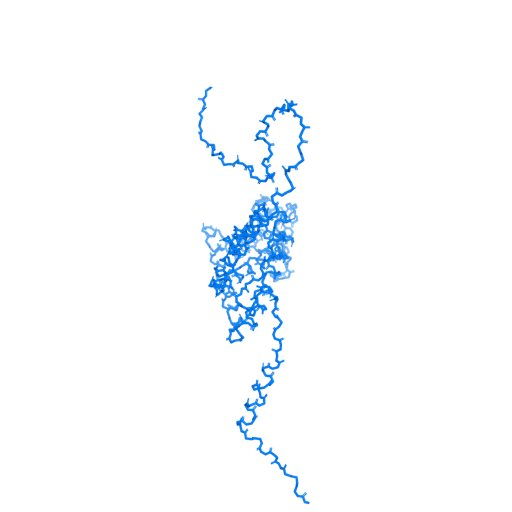16.084 6.850 41.763 1.00 79.50 148 LEU A C 1
ATOM 1223 O O . LEU A 1 148 ? -15.049 6.884 41.098 1.00 79.50 148 LEU A O 1
ATOM 1227 N N . MET A 1 149 ? -16.792 7.957 42.012 1.00 80.19 149 MET A N 1
ATOM 1228 C CA . MET A 1 149 ? -16.328 9.290 41.604 1.00 80.19 149 MET A CA 1
ATOM 1229 C C . MET A 1 149 ? -15.102 9.736 42.410 1.00 80.19 149 MET A C 1
ATOM 1231 O O . MET A 1 149 ? -14.214 10.381 41.849 1.00 80.19 149 MET A O 1
ATOM 1235 N N . GLU A 1 150 ? -15.027 9.345 43.683 1.00 82.69 150 GLU A N 1
ATOM 1236 C CA . GLU A 1 150 ? -13.919 9.651 44.599 1.00 82.69 150 GLU A CA 1
ATOM 1237 C C . GLU A 1 150 ? -12.593 8.994 44.176 1.00 82.69 150 GLU A C 1
ATOM 1239 O O . GLU A 1 150 ? -11.515 9.541 44.403 1.00 82.69 150 GLU A O 1
ATOM 1244 N N . LEU A 1 151 ? -12.670 7.884 43.433 1.00 80.56 151 LEU A N 1
ATOM 1245 C CA . LEU A 1 151 ? -11.523 7.199 42.828 1.00 80.56 151 LEU A CA 1
ATOM 1246 C C . LEU A 1 151 ? -10.769 8.063 41.793 1.00 80.56 151 LEU A C 1
ATOM 1248 O O . LEU A 1 151 ? -9.621 7.783 41.435 1.00 80.56 151 LEU A O 1
ATOM 1252 N N . GLY A 1 152 ? -11.417 9.119 41.296 1.00 81.06 152 GLY A N 1
ATOM 1253 C CA . GLY A 1 152 ? -10.814 10.106 40.414 1.00 81.06 152 GLY A CA 1
ATOM 1254 C C . GLY A 1 152 ? -10.776 9.707 38.935 1.00 81.06 152 GLY A C 1
ATOM 1255 O O . GLY A 1 152 ? -10.843 8.545 38.526 1.00 81.06 152 GLY A O 1
ATOM 1256 N N . SER A 1 153 ? -10.648 10.722 38.077 1.00 78.81 153 SER A N 1
ATOM 1257 C CA . SER A 1 153 ? -10.782 10.583 36.618 1.00 78.81 153 SER A CA 1
ATOM 1258 C C . SER A 1 153 ? -9.708 9.701 35.963 1.00 78.81 153 SER A C 1
ATOM 1260 O O . SER A 1 153 ? -9.971 9.127 34.897 1.00 78.81 153 SER A O 1
ATOM 1262 N N . ALA A 1 154 ? -8.526 9.612 36.584 1.00 79.75 154 ALA A N 1
ATOM 1263 C CA . ALA A 1 154 ? -7.382 8.831 36.128 1.00 79.75 154 ALA A CA 1
ATOM 1264 C C . ALA A 1 154 ? -7.590 7.331 36.377 1.00 79.75 154 ALA A C 1
ATOM 1266 O O . ALA A 1 154 ? -7.448 6.544 35.442 1.00 79.75 154 ALA A O 1
ATOM 1267 N N . LYS A 1 155 ? -8.027 6.942 37.584 1.00 81.94 155 LYS A N 1
ATOM 1268 C CA . LYS A 1 155 ? -8.292 5.536 37.914 1.00 81.94 155 LYS A CA 1
ATOM 1269 C C . LYS A 1 155 ? -9.499 5.001 37.148 1.00 81.94 155 LYS A C 1
ATOM 1271 O O . LYS A 1 155 ? -9.435 3.924 36.571 1.00 81.94 155 LYS A O 1
ATOM 1276 N N . LEU A 1 156 ? -10.563 5.796 37.014 1.00 83.81 156 LEU A N 1
ATOM 1277 C CA . LEU A 1 156 ? -11.721 5.433 36.185 1.00 83.81 156 LEU A CA 1
ATOM 1278 C C . LEU A 1 156 ? -11.353 5.231 34.709 1.00 83.81 156 LEU A C 1
ATOM 1280 O O . LEU A 1 156 ? -11.919 4.370 34.038 1.00 83.81 156 LEU A O 1
ATOM 1284 N N . LYS A 1 157 ? -10.410 6.029 34.190 1.00 82.88 157 LYS A N 1
ATOM 1285 C CA . LYS A 1 157 ? -9.874 5.847 32.837 1.00 82.88 157 LYS A CA 1
ATOM 1286 C C . LYS A 1 157 ? -9.113 4.526 32.728 1.00 82.88 157 LYS A C 1
ATOM 1288 O O . LYS A 1 157 ? -9.350 3.803 31.771 1.00 82.88 157 LYS A O 1
ATOM 1293 N N . GLU A 1 158 ? -8.270 4.209 33.707 1.00 83.44 158 GLU A N 1
ATOM 1294 C CA . GLU A 1 158 ? -7.521 2.950 33.772 1.00 83.44 158 GLU A CA 1
ATOM 1295 C C . GLU A 1 158 ? -8.458 1.730 33.782 1.00 83.44 158 GLU A C 1
ATOM 1297 O O . GLU A 1 158 ? -8.309 0.851 32.940 1.00 83.44 158 GLU A O 1
ATOM 1302 N N . LEU A 1 159 ? -9.482 1.715 34.646 1.00 82.56 159 LEU A N 1
ATOM 1303 C CA . LEU A 1 159 ? -10.456 0.614 34.724 1.00 82.56 159 LEU A CA 1
ATOM 1304 C C . LEU A 1 159 ? -11.239 0.441 33.412 1.00 82.56 159 LEU A C 1
ATOM 1306 O O . LEU A 1 159 ? -11.412 -0.676 32.927 1.00 82.56 159 LEU A O 1
ATOM 1310 N N . LEU A 1 160 ? -11.685 1.545 32.800 1.00 82.06 160 LEU A N 1
ATOM 1311 C CA . LEU A 1 160 ? -12.375 1.505 31.506 1.00 82.06 160 LEU A CA 1
ATOM 1312 C C . LEU A 1 160 ? -11.452 1.052 30.369 1.00 82.06 160 LEU A C 1
ATOM 1314 O O . LEU A 1 160 ? -11.903 0.311 29.497 1.00 82.06 160 LEU A O 1
ATOM 1318 N N . ASP A 1 161 ? -10.183 1.467 30.377 1.00 79.44 161 ASP A N 1
ATOM 1319 C CA . ASP A 1 161 ? -9.190 1.047 29.386 1.00 79.44 161 ASP A CA 1
ATOM 1320 C C . ASP A 1 161 ? -8.878 -0.460 29.528 1.00 79.44 161 ASP A C 1
ATOM 1322 O O . ASP A 1 161 ? -8.810 -1.152 28.508 1.00 79.44 161 ASP A O 1
ATOM 1326 N N . ILE A 1 162 ? -8.790 -0.995 30.759 1.00 76.94 162 ILE A N 1
ATOM 1327 C CA . ILE A 1 162 ? -8.632 -2.442 31.032 1.00 76.94 162 ILE A CA 1
ATOM 1328 C C . ILE A 1 162 ? -9.853 -3.234 30.540 1.00 76.94 162 ILE A C 1
ATOM 1330 O O . ILE A 1 162 ? -9.705 -4.299 29.940 1.00 76.94 162 ILE A O 1
ATOM 1334 N N . LEU A 1 163 ? -11.063 -2.699 30.728 1.00 75.81 163 LEU A N 1
ATOM 1335 C CA . LEU A 1 163 ? -12.303 -3.295 30.214 1.00 75.81 163 LEU A CA 1
ATOM 1336 C C . LEU A 1 163 ? -12.508 -3.074 28.701 1.00 75.81 163 LEU A C 1
ATOM 1338 O O . LEU A 1 163 ? -13.482 -3.568 28.133 1.00 75.81 163 LEU A O 1
ATOM 1342 N N . GLY A 1 164 ? -11.618 -2.339 28.023 1.00 70.94 164 GLY A N 1
ATOM 1343 C CA . GLY A 1 164 ? -11.714 -2.057 26.585 1.00 70.94 164 GLY A CA 1
ATOM 1344 C C . GLY A 1 164 ? -12.865 -1.119 26.194 1.00 70.94 164 GLY A C 1
ATOM 1345 O O . GLY A 1 164 ? -13.306 -1.118 25.040 1.00 70.94 164 GLY A O 1
ATOM 1346 N N . LEU A 1 165 ? -13.361 -0.327 27.145 1.00 78.56 165 LEU A N 1
ATOM 1347 C CA . LEU A 1 165 ? -14.484 0.595 26.992 1.00 78.56 165 LEU A CA 1
ATOM 1348 C C . LEU A 1 165 ? -14.019 2.018 26.670 1.00 78.56 165 LEU A C 1
ATOM 1350 O O . LEU A 1 165 ? -12.884 2.417 26.927 1.00 78.56 165 LEU A O 1
ATOM 1354 N N . LYS A 1 166 ? -14.922 2.838 26.119 1.00 79.31 166 LYS A N 1
ATOM 1355 C CA . LYS A 1 166 ? -14.651 4.267 25.896 1.00 79.31 166 LYS A CA 1
ATOM 1356 C C . LYS A 1 166 ? -14.408 4.998 27.227 1.00 79.31 166 LYS A C 1
ATOM 1358 O O . LYS A 1 166 ? -15.333 5.209 28.013 1.00 79.31 166 LYS A O 1
ATOM 1363 N N . SER A 1 167 ? -13.173 5.459 27.423 1.00 80.62 167 SER A N 1
ATOM 1364 C CA . SER A 1 167 ? -12.692 6.134 28.638 1.00 80.62 167 SER A CA 1
ATOM 1365 C C . SER A 1 167 ? -12.736 7.676 28.604 1.00 80.62 167 SER A C 1
ATOM 1367 O O . SER A 1 167 ? -12.262 8.338 29.532 1.00 80.62 167 SER A O 1
ATOM 1369 N N . GLY A 1 168 ? -13.319 8.267 27.551 1.00 75.50 168 GLY A N 1
ATOM 1370 C CA . GLY A 1 168 ? -13.528 9.718 27.405 1.00 75.50 168 GLY A CA 1
ATOM 1371 C C . GLY A 1 168 ? -14.792 10.246 28.105 1.00 75.50 168 GLY A C 1
ATOM 1372 O O . GLY A 1 168 ? -15.663 9.467 28.487 1.00 75.50 168 GLY A O 1
ATOM 1373 N N . GLY A 1 169 ? -14.911 11.569 28.246 1.00 82.81 169 GLY A N 1
ATOM 1374 C CA . GLY A 1 169 ? -16.067 12.235 28.869 1.00 82.81 169 GLY A CA 1
ATOM 1375 C C . GLY A 1 169 ? -15.860 12.641 30.333 1.00 82.81 169 GLY A C 1
ATOM 1376 O O . GLY A 1 169 ? -14.753 12.527 30.871 1.00 82.81 169 GLY A O 1
ATOM 1377 N N . THR A 1 170 ? -16.928 13.135 30.967 1.00 86.31 170 THR A N 1
ATOM 1378 C CA . THR A 1 170 ? -16.914 13.579 32.373 1.00 86.31 170 THR A CA 1
ATOM 1379 C C . THR A 1 170 ? -16.753 12.397 33.333 1.00 86.31 170 THR A C 1
ATOM 1381 O O . THR A 1 170 ? -17.012 11.247 32.978 1.00 86.31 170 THR A O 1
ATOM 1384 N N . VAL A 1 171 ? -16.326 12.665 34.572 1.00 85.50 171 VAL A N 1
ATOM 1385 C CA . VAL A 1 171 ? -16.165 11.638 35.621 1.00 85.50 171 VAL A CA 1
ATOM 1386 C C . VAL A 1 171 ? -17.459 10.838 35.812 1.00 85.50 171 VAL A C 1
ATOM 1388 O O . VAL A 1 171 ? -17.419 9.612 35.818 1.00 85.50 171 VAL A O 1
ATOM 1391 N N . GLN A 1 172 ? -18.609 11.516 35.832 1.00 84.81 172 GLN A N 1
ATOM 1392 C CA . GLN A 1 172 ? -19.934 10.896 35.930 1.00 84.81 172 GLN A CA 1
ATOM 1393 C C . GLN A 1 172 ? -20.207 9.913 34.784 1.00 84.81 172 GLN A C 1
ATOM 1395 O O . GLN A 1 172 ? -20.569 8.769 35.035 1.00 84.81 172 GLN A O 1
ATOM 1400 N N . GLN A 1 173 ? -19.934 10.303 33.534 1.00 86.19 173 GLN A N 1
ATOM 1401 C CA . GLN A 1 173 ? -20.123 9.426 32.371 1.00 86.19 173 GLN A CA 1
ATOM 1402 C C . GLN A 1 173 ? -19.221 8.183 32.417 1.00 86.19 173 GLN A C 1
ATOM 1404 O O . GLN A 1 173 ? -19.600 7.117 31.930 1.00 86.19 173 GLN A O 1
ATOM 1409 N N . LYS A 1 174 ? -18.015 8.299 32.988 1.00 86.25 174 LYS A N 1
ATOM 1410 C CA . LYS A 1 174 ? -17.118 7.150 33.190 1.00 86.25 174 LYS A CA 1
ATOM 1411 C C . LYS A 1 174 ? -17.674 6.192 34.245 1.00 86.25 174 LYS A C 1
ATOM 1413 O O . LYS A 1 174 ? -17.697 4.986 34.006 1.00 86.25 174 LYS A O 1
ATOM 1418 N N . VAL A 1 175 ? -18.162 6.728 35.365 1.00 84.88 175 VAL A N 1
ATOM 1419 C CA . VAL A 1 175 ? -18.800 5.952 36.441 1.00 84.88 175 VAL A CA 1
ATOM 1420 C C . VAL A 1 175 ? -20.065 5.255 35.946 1.00 84.88 175 VAL A C 1
ATOM 1422 O O . VAL A 1 175 ? -20.228 4.062 36.181 1.00 84.88 175 VAL A O 1
ATOM 1425 N N . GLU A 1 176 ? -20.922 5.943 35.190 1.00 82.56 176 GLU A N 1
ATOM 1426 C CA . GLU A 1 176 ? -22.120 5.346 34.588 1.00 82.56 176 GLU A CA 1
ATOM 1427 C C . GLU A 1 176 ? -21.784 4.155 33.687 1.00 82.56 176 GLU A C 1
ATOM 1429 O O . GLU A 1 176 ? -22.465 3.133 33.746 1.00 82.56 176 GLU A O 1
ATOM 1434 N N . ARG A 1 177 ? -20.710 4.238 32.888 1.00 84.12 177 ARG A N 1
ATOM 1435 C CA . ARG A 1 177 ? -20.265 3.110 32.051 1.00 84.12 177 ARG A CA 1
ATOM 1436 C C . ARG A 1 177 ? -19.788 1.920 32.880 1.00 84.12 177 ARG A C 1
ATOM 1438 O O . ARG A 1 177 ? -20.151 0.798 32.544 1.00 84.12 177 ARG A O 1
ATOM 1445 N N . LEU A 1 178 ? -19.035 2.142 33.957 1.00 82.75 178 LEU A N 1
ATOM 1446 C CA . LEU A 1 178 ? -18.621 1.064 34.870 1.00 82.75 178 LEU A CA 1
ATOM 1447 C C . LEU A 1 178 ? -19.825 0.449 35.601 1.00 82.75 178 LEU A C 1
ATOM 1449 O O . LEU A 1 178 ? -19.941 -0.769 35.703 1.00 82.75 178 LEU A O 1
ATOM 1453 N N . LEU A 1 179 ? -20.783 1.271 36.032 1.00 81.00 179 LEU A N 1
ATOM 1454 C CA . LEU A 1 179 ? -22.020 0.796 36.653 1.00 81.00 179 LEU A CA 1
ATOM 1455 C C . LEU A 1 179 ? -22.922 0.045 35.666 1.00 81.00 179 LEU A C 1
ATOM 1457 O O . LEU A 1 179 ? -23.615 -0.885 36.067 1.00 81.00 179 LEU A O 1
ATOM 1461 N N . LEU A 1 180 ? -22.923 0.412 34.382 1.00 79.62 180 LEU A N 1
ATOM 1462 C CA . LEU A 1 180 ? -23.627 -0.327 33.329 1.00 79.62 180 LEU A CA 1
ATOM 1463 C C . LEU A 1 180 ? -23.023 -1.716 33.104 1.00 79.62 180 LEU A C 1
ATOM 1465 O O . LEU A 1 180 ? -23.769 -2.657 32.829 1.00 79.62 180 LEU A O 1
ATOM 1469 N N . VAL A 1 181 ? -21.701 -1.852 33.240 1.00 76.88 181 VAL A N 1
ATOM 1470 C CA . VAL A 1 181 ? -21.019 -3.154 33.231 1.00 76.88 181 VAL A CA 1
ATOM 1471 C C . VAL A 1 181 ? -21.495 -3.993 34.421 1.00 76.88 181 VAL A C 1
ATOM 1473 O O . VAL A 1 181 ? -21.983 -5.101 34.200 1.00 76.88 181 VAL A O 1
ATOM 1476 N N . LYS A 1 182 ? -21.473 -3.420 35.637 1.00 74.75 182 LYS A N 1
ATOM 1477 C CA . LYS A 1 182 ? -21.920 -4.066 36.887 1.00 74.75 182 LYS A CA 1
ATOM 1478 C C . LYS A 1 182 ? -23.393 -4.495 36.852 1.00 74.75 182 LYS A C 1
ATOM 1480 O O . LYS A 1 182 ? -23.722 -5.653 37.063 1.00 74.75 182 LYS A O 1
ATOM 1485 N N . LYS A 1 183 ? -24.311 -3.565 36.564 1.00 69.94 183 LYS A N 1
ATOM 1486 C CA . LYS A 1 183 ? -25.765 -3.778 36.718 1.00 69.94 183 LYS A CA 1
ATOM 1487 C C . LYS A 1 183 ? -26.375 -4.744 35.710 1.00 69.94 183 LYS A C 1
ATOM 1489 O O . LYS A 1 183 ? -27.428 -5.309 35.982 1.00 69.94 183 LYS A O 1
ATOM 1494 N N . LYS A 1 184 ? -25.798 -4.863 34.516 1.00 60.62 184 LYS A N 1
ATOM 1495 C CA . LYS A 1 184 ? -26.443 -5.584 33.411 1.00 60.62 184 LYS A CA 1
ATOM 1496 C C . LYS A 1 184 ? -25.791 -6.928 33.082 1.00 60.62 184 LYS A C 1
ATOM 1498 O O . LYS A 1 184 ? -26.266 -7.571 32.149 1.00 60.62 184 LYS A O 1
ATOM 1503 N N . ASN A 1 185 ? -24.701 -7.323 33.759 1.00 60.12 185 ASN A N 1
ATOM 1504 C CA . ASN A 1 185 ? -23.834 -8.428 33.310 1.00 60.12 185 ASN A CA 1
ATOM 1505 C C . ASN A 1 185 ? -23.590 -8.354 31.792 1.00 60.12 185 ASN A C 1
ATOM 1507 O O . ASN A 1 185 ? -23.592 -9.361 31.081 1.00 60.12 185 ASN A O 1
ATOM 1511 N N . THR A 1 186 ? -23.494 -7.127 31.261 1.00 57.50 186 THR A N 1
ATOM 1512 C CA . THR A 1 186 ? -23.542 -6.930 29.816 1.00 57.50 186 THR A CA 1
ATOM 1513 C C . THR A 1 186 ? -22.266 -7.530 29.252 1.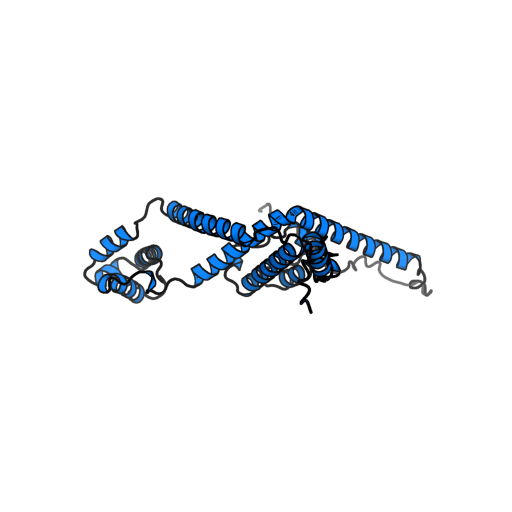00 57.50 186 THR A C 1
ATOM 1515 O O . THR A 1 186 ? -21.185 -7.079 29.635 1.00 57.50 186 THR A O 1
ATOM 1518 N N . PRO A 1 187 ? -22.352 -8.495 28.322 1.00 55.38 187 PRO A N 1
ATOM 1519 C CA . PRO A 1 187 ? -21.167 -9.009 27.665 1.00 55.38 187 PRO A CA 1
ATOM 1520 C C . PRO A 1 187 ? -20.379 -7.844 27.057 1.00 55.38 187 PRO A C 1
ATOM 1522 O O . PRO A 1 187 ? -20.963 -7.033 26.332 1.00 55.38 187 PRO A O 1
ATOM 1525 N N . LEU A 1 188 ? -19.069 -7.770 27.324 1.00 55.16 188 LEU A N 1
ATOM 1526 C CA . LEU A 1 188 ? -18.191 -6.670 26.886 1.00 55.16 188 LEU A CA 1
ATOM 1527 C C . LEU A 1 188 ? -18.348 -6.321 25.391 1.00 55.16 188 LEU A C 1
ATOM 1529 O O . LEU A 1 188 ? -18.169 -5.171 25.005 1.00 55.16 188 LEU A O 1
ATOM 1533 N N . HIS A 1 189 ? -18.739 -7.286 24.548 1.00 56.16 189 HIS A N 1
ATOM 1534 C CA . HIS A 1 189 ? -18.961 -7.082 23.113 1.00 56.16 189 HIS A CA 1
ATOM 1535 C C . HIS A 1 189 ? -20.141 -6.154 22.762 1.00 56.16 189 HIS A C 1
ATOM 1537 O O . HIS A 1 189 ? -20.153 -5.611 21.659 1.00 56.16 189 HIS A O 1
ATOM 1543 N N . LYS A 1 190 ? -21.129 -5.975 23.657 1.00 54.19 190 LYS A N 1
ATOM 1544 C CA . LYS A 1 190 ? -22.308 -5.108 23.432 1.00 54.19 190 LYS A CA 1
ATOM 1545 C C . LYS A 1 190 ? -22.090 -3.665 23.885 1.00 54.19 190 LYS A C 1
ATOM 1547 O O . LYS A 1 190 ? -22.936 -2.808 23.639 1.00 54.19 190 LYS A O 1
ATOM 1552 N N . LEU A 1 191 ? -20.984 -3.390 24.569 1.00 56.91 191 LEU A N 1
ATOM 1553 C CA . LEU A 1 191 ? -20.626 -2.049 25.005 1.00 56.91 191 LEU A CA 1
ATOM 1554 C C . LEU A 1 191 ? -19.715 -1.409 23.954 1.00 56.91 191 LEU A C 1
ATOM 1556 O O . LEU A 1 191 ? -18.902 -2.089 23.331 1.00 56.91 191 LEU A O 1
ATOM 1560 N N . GLN A 1 192 ? -19.884 -0.103 23.718 1.00 55.03 192 GLN A N 1
ATOM 1561 C CA . GLN A 1 192 ? -19.163 0.618 22.668 1.00 55.03 192 GLN A CA 1
ATOM 1562 C C . GLN A 1 192 ? -17.645 0.475 22.850 1.00 55.03 192 GLN A C 1
ATOM 1564 O O . GLN A 1 192 ? -17.036 1.182 23.659 1.00 55.03 192 GLN A O 1
ATOM 1569 N N . ARG A 1 193 ? -17.037 -0.420 22.065 1.00 59.53 193 ARG A N 1
ATOM 1570 C CA . ARG A 1 193 ? -15.585 -0.530 21.936 1.00 59.53 193 ARG A CA 1
ATOM 1571 C C . ARG A 1 193 ? -15.035 0.751 21.315 1.00 59.53 193 ARG A C 1
ATOM 1573 O O . ARG A 1 193 ? -15.734 1.498 20.621 1.00 59.53 193 ARG A O 1
ATOM 1580 N N . LYS A 1 194 ? -13.773 1.040 21.607 1.00 56.38 194 LYS A N 1
ATOM 1581 C CA . LYS A 1 194 ? -13.062 2.201 21.069 1.00 56.38 194 LYS A CA 1
ATOM 1582 C C . LYS A 1 194 ? -12.787 1.971 19.575 1.00 56.38 194 LYS A C 1
ATOM 1584 O O . LYS A 1 194 ? -11.764 1.400 19.221 1.00 56.38 194 LYS A O 1
ATOM 1589 N N . THR A 1 195 ? -13.713 2.399 18.718 1.00 57.16 195 THR A N 1
ATOM 1590 C CA . THR A 1 195 ? -13.664 2.238 17.249 1.00 57.16 195 THR A CA 1
ATOM 1591 C C . THR A 1 195 ? -12.359 2.749 16.637 1.00 57.16 195 THR A C 1
ATOM 1593 O O . THR A 1 195 ? -11.783 2.101 15.775 1.00 57.16 195 THR A O 1
ATOM 1596 N N . GLU A 1 196 ? -11.817 3.854 17.154 1.00 54.88 196 GLU A N 1
ATOM 1597 C CA . GLU A 1 196 ? -10.535 4.405 16.695 1.00 54.88 196 GLU A CA 1
ATOM 1598 C C . GLU A 1 196 ? -9.333 3.478 16.929 1.00 54.88 196 GLU A C 1
ATOM 1600 O O . GLU A 1 196 ? -8.303 3.627 16.270 1.00 54.88 196 GLU A O 1
ATOM 1605 N N . ASP A 1 197 ? -9.404 2.560 17.896 1.00 67.56 197 ASP A N 1
ATOM 1606 C CA . ASP A 1 197 ? -8.334 1.585 18.109 1.00 67.56 197 ASP A CA 1
ATOM 1607 C C . ASP A 1 197 ? -8.440 0.423 17.116 1.00 67.56 197 ASP A C 1
ATOM 1609 O O . ASP A 1 197 ? -7.415 -0.083 16.672 1.00 67.56 197 ASP A O 1
ATOM 1613 N N . ASP A 1 198 ? -9.655 0.048 16.707 1.00 74.31 198 ASP A N 1
ATOM 1614 C CA . ASP A 1 198 ? -9.880 -0.990 15.694 1.00 74.31 198 ASP A CA 1
ATOM 1615 C C . ASP A 1 198 ? -9.422 -0.536 14.300 1.00 74.31 198 ASP A C 1
ATOM 1617 O O . ASP A 1 198 ? -8.701 -1.270 13.627 1.00 74.31 198 ASP A O 1
ATOM 1621 N N . ASP A 1 199 ? -9.691 0.713 13.923 1.00 78.75 199 ASP A N 1
ATOM 1622 C CA . ASP A 1 199 ? -9.196 1.314 12.676 1.00 78.75 199 ASP A CA 1
ATOM 1623 C C . ASP A 1 199 ? -7.662 1.352 12.588 1.00 78.75 199 ASP A C 1
ATOM 1625 O O . ASP A 1 199 ? -7.055 1.021 11.565 1.00 78.75 199 ASP A O 1
ATOM 1629 N N . TYR A 1 200 ? -7.013 1.769 13.677 1.00 84.38 200 TYR A N 1
ATOM 1630 C CA . TYR A 1 200 ? -5.553 1.803 13.761 1.00 84.38 200 TYR A CA 1
ATOM 1631 C C . TYR A 1 200 ? -4.959 0.393 13.639 1.00 84.38 200 TYR A C 1
ATOM 1633 O O . TYR A 1 200 ? -3.927 0.196 12.989 1.00 84.38 200 TYR A O 1
ATOM 1641 N N . ARG A 1 201 ? -5.617 -0.602 14.250 1.00 83.88 201 ARG A N 1
ATOM 1642 C CA . ARG A 1 201 ? -5.213 -2.011 14.163 1.00 83.88 201 ARG A CA 1
ATOM 1643 C C . ARG A 1 201 ? -5.364 -2.547 12.746 1.00 83.88 201 ARG A C 1
ATOM 1645 O O . ARG A 1 201 ? -4.419 -3.161 12.265 1.00 83.88 201 ARG A O 1
ATOM 1652 N N . ALA A 1 202 ? -6.486 -2.278 12.081 1.00 88.00 202 ALA A N 1
ATOM 1653 C CA . ALA A 1 202 ? -6.711 -2.688 10.696 1.00 88.00 202 ALA A CA 1
ATOM 1654 C C . ALA A 1 202 ? -5.624 -2.123 9.770 1.00 88.00 202 ALA A C 1
ATOM 1656 O O . ALA A 1 202 ? -4.992 -2.868 9.028 1.00 88.00 202 ALA A O 1
ATOM 1657 N N . THR A 1 203 ? -5.310 -0.834 9.915 1.00 90.38 203 THR A N 1
ATOM 1658 C CA . THR A 1 203 ? -4.242 -0.174 9.142 1.00 90.38 203 THR A CA 1
ATOM 1659 C C . THR A 1 203 ? -2.873 -0.802 9.413 1.00 90.38 203 THR A C 1
ATOM 1661 O O . THR A 1 203 ? -2.105 -1.057 8.492 1.00 90.38 203 THR A O 1
ATOM 1664 N N . THR A 1 204 ? -2.571 -1.108 10.679 1.00 90.50 204 THR A N 1
ATOM 1665 C CA . THR A 1 204 ? -1.304 -1.761 11.059 1.00 90.50 204 THR A CA 1
ATOM 1666 C C . THR A 1 204 ? -1.198 -3.181 10.497 1.00 90.50 204 THR A C 1
ATOM 1668 O O . THR A 1 204 ? -0.111 -3.617 10.130 1.00 90.50 204 THR A O 1
ATOM 1671 N N . LEU A 1 205 ? -2.311 -3.912 10.431 1.00 91.19 205 LEU A N 1
ATOM 1672 C CA . LEU A 1 205 ? -2.342 -5.245 9.840 1.00 91.19 205 LEU A CA 1
ATOM 1673 C C . LEU A 1 205 ? -2.120 -5.182 8.323 1.00 91.19 205 LEU A C 1
ATOM 1675 O O . LEU A 1 205 ? -1.332 -5.969 7.804 1.00 91.19 205 LEU A O 1
ATOM 1679 N N . ILE A 1 206 ? -2.756 -4.234 7.624 1.00 92.81 206 ILE A N 1
ATOM 1680 C CA . ILE A 1 206 ? -2.528 -4.012 6.187 1.00 92.81 206 ILE A CA 1
ATOM 1681 C C . ILE A 1 206 ? -1.058 -3.674 5.929 1.00 92.81 206 ILE A C 1
ATOM 1683 O O . ILE A 1 206 ? -0.445 -4.287 5.063 1.00 92.81 206 ILE A O 1
ATOM 1687 N N . GLU A 1 207 ? -0.453 -2.784 6.719 1.00 91.94 207 GLU A N 1
ATOM 1688 C CA . GLU A 1 207 ? 0.986 -2.508 6.621 1.00 91.94 207 GLU A CA 1
ATOM 1689 C C . GLU A 1 207 ? 1.835 -3.769 6.780 1.00 91.94 207 GLU A C 1
ATOM 1691 O O . GLU A 1 207 ? 2.744 -3.993 5.989 1.00 91.94 207 GLU A O 1
ATOM 1696 N N . ALA A 1 208 ? 1.547 -4.609 7.778 1.00 91.56 208 ALA A N 1
ATOM 1697 C CA . ALA A 1 208 ? 2.287 -5.852 7.982 1.00 91.56 208 ALA A CA 1
ATOM 1698 C C . ALA A 1 208 ? 2.157 -6.796 6.773 1.00 91.56 208 ALA A C 1
ATOM 1700 O O . ALA A 1 208 ? 3.142 -7.412 6.363 1.00 91.56 208 ALA A O 1
ATOM 1701 N N . LYS A 1 209 ? 0.966 -6.863 6.162 1.00 93.44 209 LYS A N 1
ATOM 1702 C CA . LYS A 1 209 ? 0.750 -7.605 4.915 1.00 93.44 209 LYS A CA 1
ATOM 1703 C C . LYS A 1 209 ? 1.560 -7.005 3.765 1.00 93.44 209 LYS A C 1
ATOM 1705 O O . LYS A 1 209 ? 2.281 -7.748 3.112 1.00 93.44 209 LYS A O 1
ATOM 1710 N N . VAL A 1 210 ? 1.521 -5.686 3.560 1.00 95.00 210 VAL A N 1
ATOM 1711 C CA . VAL A 1 210 ? 2.322 -4.990 2.534 1.00 95.00 210 VAL A CA 1
ATOM 1712 C C . VAL A 1 210 ? 3.813 -5.264 2.720 1.00 95.00 210 VAL A C 1
ATOM 1714 O O . VAL A 1 210 ? 4.483 -5.636 1.763 1.00 95.00 210 VAL A O 1
ATOM 1717 N N . MET A 1 211 ? 4.327 -5.168 3.949 1.00 93.00 211 MET A N 1
ATOM 1718 C CA . MET A 1 211 ? 5.719 -5.507 4.263 1.00 93.00 211 MET A CA 1
ATOM 1719 C C . MET A 1 211 ? 6.054 -6.938 3.833 1.00 93.00 211 MET A C 1
ATOM 1721 O O . MET A 1 211 ? 7.096 -7.157 3.215 1.00 93.00 211 MET A O 1
ATOM 1725 N N . LYS A 1 212 ? 5.165 -7.904 4.107 1.00 93.12 212 LYS A N 1
ATOM 1726 C CA . LYS A 1 212 ? 5.385 -9.299 3.714 1.00 93.12 212 LYS A CA 1
ATOM 1727 C C . LYS A 1 212 ? 5.342 -9.499 2.199 1.00 93.12 212 LYS A C 1
ATOM 1729 O O . LYS A 1 212 ? 6.171 -10.232 1.666 1.00 93.12 212 LYS A O 1
ATOM 1734 N N . LEU A 1 213 ? 4.421 -8.841 1.497 1.00 94.75 213 LEU A N 1
ATOM 1735 C CA . LEU A 1 213 ? 4.364 -8.893 0.032 1.00 94.75 213 LEU A CA 1
ATOM 1736 C C . LEU A 1 213 ? 5.630 -8.288 -0.587 1.00 94.75 213 LEU A C 1
ATOM 1738 O O . LEU A 1 213 ? 6.202 -8.868 -1.505 1.00 94.75 213 LEU A O 1
ATOM 1742 N N . CYS A 1 214 ? 6.128 -7.177 -0.043 1.00 94.56 214 CYS A N 1
ATOM 1743 C CA . CYS A 1 214 ? 7.386 -6.573 -0.480 1.00 94.56 214 CYS A CA 1
ATOM 1744 C C . CYS A 1 214 ? 8.611 -7.449 -0.191 1.00 94.56 214 CYS A C 1
ATOM 1746 O O . CYS A 1 214 ? 9.563 -7.422 -0.963 1.00 94.56 214 CYS A O 1
ATOM 1748 N N . GLU A 1 215 ? 8.598 -8.244 0.882 1.00 93.81 215 GLU A N 1
ATOM 1749 C CA . GLU A 1 215 ? 9.648 -9.235 1.156 1.00 93.81 215 GLU A CA 1
ATOM 1750 C C . GLU A 1 215 ? 9.696 -10.302 0.048 1.00 93.81 215 GLU A C 1
ATOM 1752 O O . GLU A 1 215 ? 10.765 -10.585 -0.498 1.00 93.81 215 GLU A O 1
ATOM 1757 N N . ILE A 1 216 ? 8.527 -10.820 -0.349 1.00 94.12 216 ILE A N 1
ATOM 1758 C CA . ILE A 1 216 ? 8.379 -11.778 -1.459 1.00 94.12 216 ILE A CA 1
ATOM 1759 C C . ILE A 1 216 ? 8.816 -11.145 -2.788 1.00 94.12 216 ILE A C 1
ATOM 1761 O O . ILE A 1 216 ? 9.479 -11.780 -3.604 1.00 94.12 216 ILE A O 1
ATOM 1765 N N . LEU A 1 217 ? 8.484 -9.870 -2.993 1.00 95.38 217 LEU A N 1
ATOM 1766 C CA . LEU A 1 217 ? 8.788 -9.106 -4.204 1.00 95.38 217 LEU A CA 1
ATOM 1767 C C . LEU A 1 217 ? 10.152 -8.394 -4.165 1.00 95.38 217 LEU A C 1
ATOM 1769 O O . LEU A 1 217 ? 10.432 -7.573 -5.041 1.00 95.38 217 LEU A O 1
ATOM 1773 N N . SER A 1 218 ? 11.015 -8.693 -3.192 1.00 95.06 218 SER A N 1
ATOM 1774 C CA . SER A 1 218 ? 12.268 -7.959 -2.948 1.00 95.06 218 SER A CA 1
ATOM 1775 C C . SER A 1 218 ? 13.188 -7.899 -4.173 1.00 95.06 218 SER A C 1
ATOM 1777 O O . SER A 1 218 ? 13.691 -6.831 -4.523 1.00 95.06 218 SER A O 1
ATOM 1779 N N . GLU A 1 219 ? 13.344 -9.008 -4.895 1.00 94.75 219 GLU A N 1
ATOM 1780 C CA . GLU A 1 219 ? 14.131 -9.055 -6.133 1.00 94.75 219 GLU A CA 1
ATOM 1781 C C . GLU A 1 219 ? 13.551 -8.136 -7.223 1.00 94.75 219 GLU A C 1
ATOM 1783 O O . GLU A 1 219 ? 14.283 -7.394 -7.886 1.00 94.75 219 GLU A O 1
ATOM 1788 N N . LYS A 1 220 ? 12.223 -8.137 -7.389 1.00 95.25 220 LYS A N 1
ATOM 1789 C CA . LYS A 1 220 ? 11.529 -7.281 -8.362 1.00 95.25 220 LYS A CA 1
ATOM 1790 C C . LYS A 1 220 ? 11.612 -5.806 -7.973 1.00 95.25 220 LYS A C 1
ATOM 1792 O O . LYS A 1 220 ? 11.791 -4.966 -8.853 1.00 95.25 220 LYS A O 1
ATOM 1797 N N . LEU A 1 221 ? 11.559 -5.477 -6.682 1.00 95.50 221 LEU A N 1
ATOM 1798 C CA . LEU A 1 221 ? 11.763 -4.112 -6.183 1.00 95.50 221 LEU A CA 1
ATOM 1799 C C . LEU A 1 221 ? 13.170 -3.595 -6.511 1.00 95.50 221 LEU A C 1
ATOM 1801 O O . LEU A 1 221 ? 13.312 -2.495 -7.050 1.00 95.50 221 LEU A O 1
ATOM 1805 N N . VAL A 1 222 ? 14.207 -4.409 -6.281 1.00 95.62 222 VAL A N 1
ATOM 1806 C CA . VAL A 1 222 ? 15.592 -4.052 -6.640 1.00 95.62 222 VAL A CA 1
ATOM 1807 C C . VAL A 1 222 ? 15.725 -3.824 -8.147 1.00 95.62 222 VAL A C 1
ATOM 1809 O O . VAL A 1 222 ? 16.282 -2.806 -8.566 1.00 95.62 222 VAL A O 1
ATOM 1812 N N . ARG A 1 223 ? 15.163 -4.721 -8.967 1.00 95.75 223 ARG A N 1
ATOM 1813 C CA . ARG A 1 223 ? 15.155 -4.580 -10.433 1.00 95.75 223 ARG A CA 1
ATOM 1814 C C . ARG A 1 223 ? 14.428 -3.324 -10.898 1.00 95.75 223 ARG A C 1
ATOM 1816 O O . ARG A 1 223 ? 14.925 -2.632 -11.779 1.00 95.75 223 ARG A O 1
ATOM 1823 N N . THR A 1 224 ? 13.282 -3.019 -10.298 1.00 96.25 224 THR A N 1
ATOM 1824 C CA . THR A 1 224 ? 12.486 -1.820 -10.602 1.00 96.25 224 THR A CA 1
ATOM 1825 C C . THR A 1 224 ? 13.285 -0.555 -10.311 1.00 96.25 224 THR A C 1
ATOM 1827 O O . THR A 1 224 ? 13.352 0.347 -11.143 1.00 96.25 224 THR A O 1
ATOM 1830 N N . ARG A 1 225 ? 13.977 -0.510 -9.167 1.00 95.19 225 ARG A N 1
ATOM 1831 C CA . ARG A 1 225 ? 14.848 0.616 -8.812 1.00 95.19 225 ARG A CA 1
ATOM 1832 C C . ARG A 1 225 ? 16.011 0.778 -9.786 1.00 95.19 225 ARG A C 1
ATOM 1834 O O . ARG A 1 225 ? 16.274 1.889 -10.234 1.00 95.19 225 ARG A O 1
ATOM 1841 N N . GLN A 1 226 ? 16.692 -0.312 -10.133 1.00 95.19 226 GLN A N 1
ATOM 1842 C CA . GLN A 1 226 ? 17.764 -0.278 -11.131 1.00 95.19 226 GLN A CA 1
ATOM 1843 C C . GLN A 1 226 ? 17.241 0.222 -12.479 1.00 95.19 226 GLN A C 1
ATOM 1845 O O . GLN A 1 226 ? 17.848 1.103 -13.079 1.00 95.19 226 GLN A O 1
ATOM 1850 N N . HIS A 1 227 ? 16.090 -0.283 -12.924 1.00 94.19 227 HIS A N 1
ATOM 1851 C CA . HIS A 1 227 ? 15.458 0.147 -14.166 1.00 94.19 227 HIS A CA 1
ATOM 1852 C C . HIS A 1 227 ? 15.135 1.647 -14.162 1.00 94.19 227 HIS A C 1
ATOM 1854 O O . HIS A 1 227 ? 15.455 2.334 -15.129 1.00 94.19 227 HIS A O 1
ATOM 1860 N N . ALA A 1 228 ? 14.601 2.175 -13.056 1.00 93.50 228 ALA A N 1
ATOM 1861 C CA . ALA A 1 228 ? 14.345 3.605 -12.903 1.00 93.50 228 ALA A CA 1
ATOM 1862 C C . ALA A 1 228 ? 15.631 4.444 -13.017 1.00 93.50 228 ALA A C 1
ATOM 1864 O O . ALA A 1 228 ? 15.640 5.450 -13.724 1.00 93.50 228 ALA A O 1
ATOM 1865 N N . ILE A 1 229 ? 16.727 4.005 -12.385 1.00 92.75 229 ILE A N 1
ATOM 1866 C CA . ILE A 1 229 ? 18.038 4.670 -12.478 1.00 92.75 229 ILE A CA 1
ATOM 1867 C C . ILE A 1 229 ? 18.550 4.661 -13.923 1.00 92.75 229 ILE A C 1
ATOM 1869 O O . ILE A 1 229 ? 18.967 5.699 -14.431 1.00 92.75 229 ILE A O 1
ATOM 1873 N N . PHE A 1 230 ? 18.490 3.515 -14.606 1.00 92.25 230 PHE A N 1
ATOM 1874 C CA . PHE A 1 230 ? 18.926 3.412 -16.000 1.00 92.25 230 PHE A CA 1
ATOM 1875 C C . PHE A 1 230 ? 18.084 4.286 -16.935 1.00 92.25 230 PHE A C 1
ATOM 1877 O O . PHE A 1 230 ? 18.649 4.986 -17.770 1.00 92.25 230 PHE A O 1
ATOM 1884 N N . LYS A 1 231 ? 16.754 4.300 -16.775 1.00 89.25 231 LYS A N 1
ATOM 1885 C CA . LYS A 1 231 ? 15.843 5.135 -17.579 1.00 89.25 231 LYS A CA 1
ATOM 1886 C C . LYS A 1 231 ? 16.155 6.625 -17.391 1.00 89.25 231 LYS A C 1
ATOM 1888 O O . LYS A 1 231 ? 16.212 7.362 -18.370 1.00 89.25 231 LYS A O 1
ATOM 1893 N N . GLN A 1 232 ? 16.436 7.052 -16.157 1.00 87.69 232 GLN A N 1
ATOM 1894 C CA . GLN A 1 232 ? 16.866 8.424 -15.865 1.00 87.69 232 GLN A CA 1
ATOM 1895 C C . GLN A 1 232 ? 18.236 8.752 -16.471 1.00 87.69 232 GLN A C 1
ATOM 1897 O O . GLN A 1 232 ? 18.392 9.810 -17.072 1.00 87.69 232 GLN A O 1
ATOM 1902 N N . ALA A 1 233 ? 19.216 7.852 -16.360 1.00 86.38 233 ALA A N 1
ATOM 1903 C CA . ALA A 1 233 ? 20.543 8.057 -16.937 1.00 86.38 233 ALA A CA 1
ATOM 1904 C C . ALA A 1 233 ? 20.497 8.159 -18.471 1.00 86.38 233 ALA A C 1
ATOM 1906 O O . ALA A 1 233 ? 21.141 9.034 -19.043 1.00 86.38 233 ALA A O 1
ATOM 1907 N N . LEU A 1 234 ? 19.700 7.314 -19.132 1.00 87.19 234 LEU A N 1
ATOM 1908 C CA . LEU A 1 234 ? 19.487 7.373 -20.581 1.00 87.19 234 LEU A CA 1
ATOM 1909 C C . LEU A 1 234 ? 18.847 8.696 -21.007 1.00 87.19 234 LEU A C 1
ATOM 1911 O O . LEU A 1 234 ? 19.326 9.320 -21.946 1.00 87.19 234 LEU A O 1
ATOM 1915 N N . ALA A 1 235 ? 17.820 9.157 -20.288 1.00 84.62 235 ALA A N 1
ATOM 1916 C CA . ALA A 1 235 ? 17.193 10.448 -20.569 1.00 84.62 235 ALA A CA 1
ATOM 1917 C C . ALA A 1 235 ? 18.200 11.606 -20.465 1.00 84.62 235 ALA A C 1
ATOM 1919 O O . ALA A 1 235 ? 18.212 12.495 -21.308 1.00 84.62 235 ALA A O 1
ATOM 1920 N N . VAL A 1 236 ? 19.086 11.570 -19.466 1.00 81.62 236 VAL A N 1
ATOM 1921 C CA . VAL A 1 236 ? 20.162 12.558 -19.321 1.00 81.62 236 VAL A CA 1
ATOM 1922 C C . VAL A 1 236 ? 21.136 12.501 -20.503 1.00 81.62 236 VAL A C 1
ATOM 1924 O O . VAL A 1 236 ? 21.501 13.546 -21.032 1.00 81.62 236 VAL A O 1
ATOM 1927 N N . VAL A 1 237 ? 21.536 11.305 -20.943 1.00 85.19 237 VAL A N 1
ATOM 1928 C CA . VAL A 1 237 ? 22.441 11.130 -22.094 1.00 85.19 237 VAL A CA 1
ATOM 1929 C C . VAL A 1 237 ? 21.824 11.656 -23.392 1.00 85.19 237 VAL A C 1
ATOM 1931 O O . VAL A 1 237 ? 22.507 12.362 -24.131 1.00 85.19 237 VAL A O 1
ATOM 1934 N N . GLU A 1 238 ? 20.548 11.371 -23.662 1.00 84.25 238 GLU A N 1
ATOM 1935 C CA . GLU A 1 238 ? 19.877 11.888 -24.864 1.00 84.25 238 GLU A CA 1
ATOM 1936 C C . GLU A 1 238 ? 19.762 13.417 -24.843 1.00 84.25 238 GLU A C 1
ATOM 1938 O O . GLU A 1 238 ? 20.029 14.052 -25.857 1.00 84.25 238 GLU A O 1
ATOM 1943 N N . LEU A 1 239 ? 19.495 14.031 -23.683 1.00 80.06 239 LEU A N 1
ATOM 1944 C CA . LEU A 1 239 ? 19.488 15.495 -23.549 1.00 80.06 239 LEU A CA 1
ATOM 1945 C C . LEU A 1 239 ? 20.852 16.128 -23.872 1.00 80.06 239 LEU A C 1
ATOM 1947 O O . LEU A 1 239 ? 20.916 17.201 -24.474 1.00 80.06 239 LEU A O 1
ATOM 1951 N N . PHE A 1 240 ? 21.955 15.477 -23.487 1.00 77.94 240 PHE A N 1
ATOM 1952 C CA . PHE A 1 240 ? 23.294 15.926 -23.883 1.00 77.94 240 PHE A CA 1
ATOM 1953 C C . PHE A 1 240 ? 23.514 15.774 -25.390 1.00 77.94 240 PHE A C 1
ATOM 1955 O O . PHE A 1 240 ? 24.035 16.688 -26.026 1.00 77.94 240 PHE A O 1
ATOM 1962 N N . ARG A 1 241 ? 23.060 14.661 -25.974 1.00 80.06 241 ARG A N 1
ATOM 1963 C CA . ARG A 1 241 ? 23.184 14.409 -27.413 1.00 80.06 241 ARG A CA 1
ATOM 1964 C C . ARG A 1 241 ? 22.409 15.431 -28.239 1.00 80.06 241 ARG A C 1
ATOM 1966 O O . ARG A 1 241 ? 22.952 15.943 -29.210 1.00 80.06 241 ARG A O 1
ATOM 1973 N N . GLU A 1 242 ? 21.187 15.771 -27.831 1.00 77.44 242 GLU A N 1
ATOM 1974 C CA . GLU A 1 242 ? 20.374 16.811 -28.470 1.00 77.44 242 GLU A CA 1
ATOM 1975 C C . GLU A 1 242 ? 21.086 18.171 -28.459 1.00 77.44 242 GLU A C 1
ATOM 1977 O O . GLU A 1 242 ? 21.164 18.823 -29.502 1.00 77.44 242 GLU A O 1
ATOM 1982 N N . ARG A 1 243 ? 21.684 18.558 -27.322 1.00 72.06 243 ARG A N 1
ATOM 1983 C CA . ARG A 1 243 ? 22.474 19.794 -27.193 1.00 72.06 243 ARG A CA 1
ATOM 1984 C C . ARG A 1 243 ? 23.693 19.815 -28.118 1.00 72.06 243 ARG A C 1
ATOM 1986 O O . ARG A 1 243 ? 23.956 20.839 -28.740 1.00 72.06 243 ARG A O 1
ATOM 1993 N N . ASP A 1 244 ? 24.421 18.705 -28.213 1.00 75.44 244 ASP A N 1
ATOM 1994 C CA . ASP A 1 244 ? 25.621 18.611 -29.053 1.00 75.44 244 ASP A CA 1
ATOM 1995 C C . ASP A 1 244 ? 25.276 18.577 -30.553 1.00 75.44 244 ASP A C 1
ATOM 1997 O O . ASP A 1 244 ? 26.042 19.069 -31.380 1.00 75.44 244 ASP A O 1
ATOM 2001 N N . THR A 1 245 ? 24.115 18.019 -30.918 1.00 73.25 245 THR A N 1
ATOM 2002 C CA . THR A 1 245 ? 23.632 17.982 -32.311 1.00 73.25 245 THR A CA 1
ATOM 2003 C C . THR A 1 245 ? 22.938 19.262 -32.771 1.00 73.25 245 THR A C 1
ATOM 2005 O O . THR A 1 245 ? 22.798 19.457 -33.976 1.00 73.25 245 THR A O 1
ATOM 2008 N N . ASN A 1 246 ? 22.527 20.135 -31.846 1.00 59.88 246 ASN A N 1
ATOM 2009 C CA . ASN A 1 246 ? 21.918 21.428 -32.154 1.00 59.88 246 ASN A CA 1
ATOM 2010 C C . ASN A 1 246 ? 22.653 22.584 -31.441 1.00 59.88 246 ASN A C 1
ATOM 2012 O O . ASN A 1 246 ? 22.091 23.221 -30.546 1.00 59.88 246 ASN A O 1
ATOM 2016 N N . PRO A 1 247 ? 23.917 22.868 -31.811 1.00 56.94 247 PRO A N 1
ATOM 2017 C CA . PRO A 1 247 ? 24.696 23.948 -31.206 1.00 56.94 247 PRO A CA 1
ATOM 2018 C C . PRO A 1 247 ? 24.187 25.359 -31.569 1.00 56.94 247 PRO A C 1
ATOM 2020 O O . PRO A 1 247 ? 24.649 26.330 -30.977 1.00 56.94 247 PRO A O 1
ATOM 2023 N N . GLU A 1 248 ? 23.238 25.496 -32.506 1.00 53.84 248 GLU A N 1
ATOM 2024 C CA . GLU A 1 248 ? 22.807 26.784 -33.079 1.00 53.84 248 GLU A CA 1
ATOM 2025 C C . GLU A 1 248 ? 21.684 27.516 -32.318 1.00 53.84 248 GLU A C 1
ATOM 2027 O O . GLU A 1 248 ? 21.280 28.599 -32.725 1.00 53.84 248 GLU A O 1
ATOM 2032 N N . SER A 1 249 ? 21.211 27.033 -31.164 1.00 52.62 249 SER A N 1
ATOM 2033 C CA . SER A 1 249 ? 20.335 27.837 -30.284 1.00 52.62 249 SER A CA 1
ATOM 2034 C C . SER A 1 249 ? 21.132 28.634 -29.239 1.00 52.62 249 SER A C 1
ATOM 2036 O O . SER A 1 249 ? 20.769 28.664 -28.060 1.00 52.62 249 SER A O 1
ATOM 2038 N N . GLY A 1 250 ? 22.267 29.207 -29.645 1.00 52.00 250 GLY A N 1
ATOM 2039 C CA . GLY A 1 250 ? 23.189 29.912 -28.750 1.00 52.00 250 GLY A CA 1
ATOM 2040 C C . GLY A 1 250 ? 24.142 30.898 -29.424 1.00 52.00 250 GLY A C 1
ATOM 2041 O O . GLY A 1 250 ? 25.099 31.321 -28.782 1.00 52.00 250 GLY A O 1
ATOM 2042 N N . SER A 1 251 ? 23.908 31.268 -30.682 1.00 49.16 251 SER A N 1
ATOM 2043 C CA . SER A 1 251 ? 24.748 32.237 -31.388 1.00 49.16 251 SER A CA 1
ATOM 2044 C C . SER A 1 251 ? 23.910 33.098 -32.331 1.00 49.16 251 SER A C 1
ATOM 2046 O O . SER A 1 251 ? 23.819 32.820 -33.523 1.00 49.16 251 SER A O 1
ATOM 2048 N N . GLU A 1 252 ? 23.302 34.148 -31.779 1.00 42.41 252 GLU A N 1
ATOM 2049 C CA . GLU A 1 252 ? 23.109 35.400 -32.512 1.00 42.41 252 GLU A CA 1
ATOM 2050 C C . GLU A 1 252 ? 24.088 36.417 -31.915 1.00 42.41 252 GLU A C 1
ATOM 2052 O O . GLU A 1 252 ? 24.058 36.712 -30.720 1.00 42.41 252 GLU A O 1
ATOM 2057 N N . ASP A 1 253 ? 25.022 36.858 -32.754 1.00 45.41 253 ASP A N 1
ATOM 2058 C CA . ASP A 1 253 ? 26.095 37.796 -32.449 1.00 45.41 253 ASP A CA 1
ATOM 2059 C C . ASP A 1 253 ? 25.582 39.210 -32.112 1.00 45.41 253 ASP A C 1
ATOM 2061 O O . ASP A 1 253 ? 24.701 39.736 -32.791 1.00 45.41 253 ASP A O 1
ATOM 2065 N N . GLY A 1 254 ? 26.263 39.875 -31.168 1.00 40.75 254 GLY A N 1
ATOM 2066 C CA . GLY A 1 254 ? 26.505 41.322 -31.229 1.00 40.75 254 GLY A CA 1
ATOM 2067 C C . GLY A 1 254 ? 25.917 42.189 -30.112 1.00 40.75 254 GLY A C 1
ATOM 2068 O O . GLY A 1 254 ? 24.860 42.775 -30.298 1.00 40.75 254 GLY A O 1
ATOM 2069 N N . ASP A 1 255 ? 26.662 42.383 -29.017 1.00 34.34 255 ASP A N 1
ATOM 2070 C CA . ASP A 1 255 ? 27.211 43.707 -28.667 1.00 34.34 255 ASP A CA 1
ATOM 2071 C C . ASP A 1 255 ? 28.249 43.582 -27.531 1.00 34.34 255 ASP A C 1
ATOM 2073 O O . ASP A 1 255 ? 28.035 42.894 -26.534 1.00 34.34 255 ASP A O 1
ATOM 2077 N N . GLU A 1 256 ? 29.395 44.251 -27.665 1.00 47.97 256 GLU A N 1
ATOM 2078 C CA . GLU A 1 256 ? 30.571 44.160 -26.775 1.00 47.97 256 GLU A CA 1
ATOM 2079 C C . GLU A 1 256 ? 30.396 44.836 -25.395 1.00 47.97 256 GLU A C 1
ATOM 2081 O O . GLU A 1 256 ? 31.362 45.315 -24.804 1.00 47.97 256 GLU A O 1
ATOM 2086 N N . ASN A 1 257 ? 29.193 44.881 -24.819 1.00 48.38 257 ASN A N 1
ATOM 2087 C CA . ASN A 1 257 ? 28.975 45.515 -23.513 1.00 48.38 257 ASN A CA 1
ATOM 2088 C C . ASN A 1 257 ? 27.920 44.789 -22.663 1.00 48.38 257 ASN A C 1
ATOM 2090 O O . ASN A 1 257 ? 26.851 45.339 -22.415 1.00 48.38 257 ASN A O 1
ATOM 2094 N N . GLU A 1 258 ? 28.220 43.591 -22.146 1.00 39.69 258 GLU A N 1
ATOM 2095 C CA . GLU A 1 258 ? 27.290 42.891 -21.243 1.00 39.69 258 GLU A CA 1
ATOM 2096 C C . GLU A 1 258 ? 27.931 42.439 -19.919 1.00 39.69 258 GLU A C 1
ATOM 2098 O O . GLU A 1 258 ? 28.519 41.373 -19.750 1.00 39.69 258 GLU A O 1
ATOM 2103 N N . ILE A 1 259 ? 27.895 43.396 -18.994 1.00 41.06 259 ILE A N 1
ATOM 2104 C CA . ILE A 1 259 ? 27.356 43.319 -17.630 1.00 41.06 259 ILE A CA 1
ATOM 2105 C C . ILE A 1 259 ? 27.097 41.904 -17.063 1.00 41.06 259 ILE A C 1
ATOM 2107 O O . ILE A 1 259 ? 26.212 41.174 -17.487 1.00 41.06 259 ILE A O 1
ATOM 2111 N N . ASP A 1 260 ? 27.804 41.657 -15.958 1.00 38.50 260 ASP A N 1
ATOM 2112 C CA . ASP A 1 260 ? 27.487 40.773 -14.831 1.00 38.50 260 ASP A CA 1
ATOM 2113 C C . ASP A 1 260 ? 27.407 39.257 -15.092 1.00 38.50 260 ASP A C 1
ATOM 2115 O O . ASP A 1 260 ? 26.383 38.673 -15.448 1.00 38.50 260 ASP A O 1
ATOM 2119 N N . ARG A 1 261 ? 28.517 38.581 -14.765 1.00 44.44 261 ARG A N 1
ATOM 2120 C CA . ARG A 1 261 ? 28.581 37.129 -14.571 1.00 44.44 261 ARG A CA 1
ATOM 2121 C C . ARG A 1 261 ? 27.769 36.733 -13.333 1.00 44.44 261 ARG A C 1
ATOM 2123 O O . ARG A 1 261 ? 28.330 36.415 -12.283 1.00 44.44 261 ARG A O 1
ATOM 2130 N N . ASN A 1 262 ? 26.448 36.699 -13.454 1.00 46.12 262 ASN A N 1
ATOM 2131 C CA . ASN A 1 262 ? 25.594 36.199 -12.390 1.00 46.12 262 ASN A CA 1
ATOM 2132 C C . ASN A 1 262 ? 25.579 34.659 -12.389 1.00 46.12 262 ASN A C 1
ATOM 2134 O O . ASN A 1 262 ? 24.767 34.014 -13.052 1.00 46.12 262 ASN A O 1
ATOM 2138 N N . TYR A 1 263 ? 26.469 34.068 -11.590 1.00 48.28 263 TYR A N 1
ATOM 2139 C CA . TYR A 1 263 ? 26.551 32.632 -11.283 1.00 48.28 263 TYR A CA 1
ATOM 2140 C C . TYR A 1 263 ? 25.364 32.091 -10.443 1.00 48.28 263 TYR A C 1
ATOM 2142 O O . TYR A 1 263 ? 25.533 31.119 -9.713 1.00 48.28 263 TYR A O 1
ATOM 2150 N N . ASN A 1 264 ? 24.153 32.661 -10.532 1.00 48.03 264 ASN A N 1
ATOM 2151 C CA . ASN A 1 264 ? 22.989 32.245 -9.728 1.00 48.03 264 ASN A CA 1
ATOM 2152 C C . ASN A 1 264 ? 21.718 31.954 -10.542 1.00 48.03 264 ASN A C 1
ATOM 2154 O O . ASN A 1 264 ? 20.642 32.471 -10.244 1.00 48.03 264 ASN A O 1
ATOM 2158 N N . LYS A 1 265 ? 21.794 31.041 -11.512 1.00 48.50 265 LYS A N 1
ATOM 2159 C CA . LYS A 1 265 ? 20.604 30.296 -11.964 1.00 48.50 265 LYS A CA 1
ATOM 2160 C C . LYS A 1 265 ? 20.892 28.801 -12.023 1.00 48.50 265 LYS A C 1
ATOM 2162 O O . LYS A 1 265 ? 20.908 28.178 -13.078 1.00 48.50 265 LYS A O 1
ATOM 2167 N N . LEU A 1 266 ? 21.116 28.233 -10.841 1.00 49.94 266 LEU A N 1
ATOM 2168 C CA . LEU A 1 266 ? 20.853 26.817 -10.602 1.00 49.94 266 LEU A CA 1
ATOM 2169 C C . LEU A 1 266 ? 19.339 26.574 -10.762 1.00 49.94 266 LEU A C 1
ATOM 2171 O O . LEU A 1 266 ? 18.552 27.405 -10.295 1.00 49.94 266 LEU A O 1
ATOM 2175 N N . PRO A 1 267 ? 18.906 25.461 -11.380 1.00 38.97 267 PRO A N 1
ATOM 2176 C CA . PRO A 1 267 ? 17.504 25.076 -11.362 1.00 38.97 267 PRO A CA 1
ATOM 2177 C C . PRO A 1 267 ? 17.067 24.896 -9.904 1.00 38.97 267 PRO A C 1
ATOM 2179 O O . PRO A 1 267 ? 17.681 24.149 -9.140 1.00 38.97 267 PRO A O 1
ATOM 2182 N N . LEU A 1 268 ? 16.030 25.636 -9.521 1.00 50.00 268 LEU A N 1
ATOM 2183 C CA . LEU A 1 268 ? 15.385 25.589 -8.213 1.00 50.00 268 LEU A CA 1
ATOM 2184 C C . LEU A 1 268 ? 15.092 24.138 -7.801 1.00 50.00 268 LEU A C 1
ATOM 2186 O O . LEU A 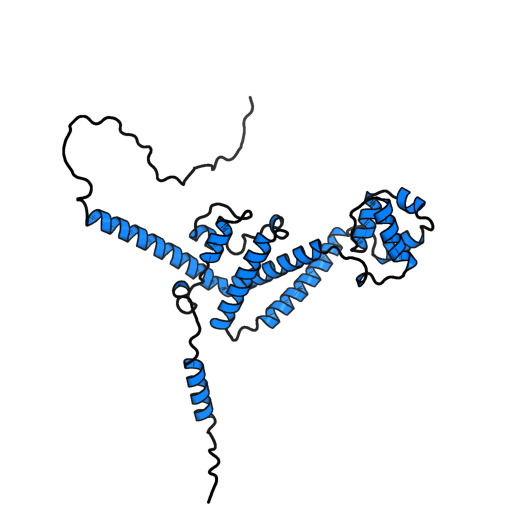1 268 ? 14.320 23.455 -8.470 1.00 50.00 268 LEU A O 1
ATOM 2190 N N . GLY A 1 269 ? 15.675 23.687 -6.684 1.00 41.22 269 GLY A N 1
ATOM 2191 C CA . GLY A 1 269 ? 15.240 22.446 -6.036 1.00 41.22 269 GLY A CA 1
ATOM 2192 C C . GLY A 1 269 ? 16.237 21.710 -5.141 1.00 41.22 269 GLY A C 1
ATOM 2193 O O . GLY A 1 269 ? 15.814 20.820 -4.412 1.00 41.22 269 GLY A O 1
ATOM 2194 N N . LEU A 1 270 ? 17.527 22.055 -5.137 1.00 44.72 270 LEU A N 1
ATOM 2195 C CA . LEU A 1 270 ? 18.505 21.450 -4.219 1.00 44.72 270 LEU A CA 1
ATOM 2196 C C . LEU A 1 270 ? 18.909 22.449 -3.135 1.00 44.72 270 LEU A C 1
ATOM 2198 O O . LEU A 1 270 ? 20.021 22.975 -3.141 1.00 44.72 270 LEU A O 1
ATOM 2202 N N . ASP A 1 271 ? 17.990 22.723 -2.207 1.00 38.50 271 ASP A N 1
ATOM 2203 C CA . ASP A 1 271 ? 18.338 23.486 -1.013 1.00 38.50 271 ASP A CA 1
ATOM 2204 C C . ASP A 1 271 ? 19.124 22.589 -0.044 1.00 38.50 271 ASP A C 1
ATOM 2206 O O . ASP A 1 271 ? 18.620 21.613 0.523 1.00 38.50 271 ASP A O 1
ATOM 2210 N N . ARG A 1 272 ? 20.412 22.908 0.093 1.00 43.41 272 ARG A N 1
ATOM 2211 C CA . ARG A 1 272 ? 21.334 22.318 1.061 1.00 43.41 272 ARG A CA 1
ATOM 2212 C C . ARG A 1 272 ? 20.939 22.780 2.460 1.00 43.41 272 ARG A C 1
ATOM 2214 O O . ARG A 1 272 ? 21.489 23.747 2.965 1.00 43.41 272 ARG A O 1
ATOM 2221 N N . ASN A 1 273 ? 20.076 22.028 3.128 1.00 38.97 273 ASN A N 1
ATOM 2222 C CA . ASN A 1 273 ? 19.901 22.133 4.576 1.00 38.97 273 ASN A CA 1
ATOM 2223 C C . ASN A 1 273 ? 20.172 20.786 5.256 1.00 38.97 273 ASN A C 1
ATOM 2225 O O . ASN A 1 273 ? 19.322 20.198 5.914 1.00 38.97 273 ASN A O 1
ATOM 2229 N N . TYR A 1 274 ? 21.413 20.317 5.115 1.00 41.28 274 TYR A N 1
ATOM 2230 C CA . TYR A 1 274 ? 22.042 19.442 6.102 1.00 41.28 274 TYR A CA 1
ATOM 2231 C C . TYR A 1 274 ? 22.969 20.298 6.965 1.00 41.28 274 TYR A C 1
ATOM 2233 O O . TYR A 1 274 ? 24.174 20.353 6.733 1.00 41.28 274 TYR A O 1
ATOM 2241 N N . MET A 1 275 ? 22.405 20.982 7.960 1.00 35.34 275 MET A N 1
ATOM 2242 C CA . MET A 1 275 ? 23.186 21.519 9.071 1.00 35.34 275 MET A CA 1
ATOM 2243 C C . MET A 1 275 ? 22.737 20.817 10.352 1.00 35.34 275 MET A C 1
ATOM 2245 O O . MET A 1 275 ? 21.630 21.017 10.847 1.00 35.34 275 MET A O 1
ATOM 2249 N N . TYR A 1 276 ? 23.599 19.940 10.860 1.00 37.50 276 TYR A N 1
ATOM 2250 C CA . TYR A 1 276 ? 23.484 19.383 12.203 1.00 37.50 276 TYR A CA 1
ATOM 2251 C C . TYR A 1 276 ? 23.652 20.507 13.238 1.00 37.50 276 TYR A C 1
ATOM 2253 O O . TYR A 1 276 ? 24.596 21.290 13.109 1.00 37.50 276 TYR A O 1
ATOM 2261 N N . PRO A 1 277 ? 22.829 20.579 14.298 1.00 38.44 277 PRO A N 1
ATOM 2262 C CA . PRO A 1 277 ? 23.105 21.464 15.413 1.00 38.44 277 PRO A CA 1
ATOM 2263 C C . PRO A 1 277 ? 24.070 20.759 16.367 1.00 38.44 277 PRO A C 1
ATOM 2265 O O . PRO A 1 277 ? 23.700 19.807 17.049 1.00 38.44 277 PRO A O 1
ATOM 2268 N N . ASN A 1 278 ? 25.310 21.235 16.436 1.00 34.03 278 ASN A N 1
ATOM 2269 C CA . ASN A 1 278 ? 26.162 20.984 17.590 1.00 34.03 278 ASN A CA 1
ATOM 2270 C C . ASN A 1 278 ? 27.031 22.208 17.884 1.00 34.03 278 ASN A C 1
ATOM 2272 O O . ASN A 1 278 ? 28.007 22.442 17.186 1.00 34.03 278 ASN A O 1
ATOM 2276 N N . GLN A 1 279 ? 26.655 22.889 18.976 1.00 37.50 279 GLN A N 1
ATOM 2277 C CA . GLN A 1 279 ? 27.498 23.653 19.908 1.00 37.50 279 GLN A CA 1
ATOM 2278 C C . GLN A 1 279 ? 28.193 24.899 19.306 1.00 37.50 279 GLN A C 1
ATOM 2280 O O . GLN A 1 279 ? 28.842 24.848 18.277 1.00 37.50 279 GLN A O 1
ATOM 2285 N N . ILE A 1 280 ? 28.108 26.091 19.894 1.00 34.56 280 ILE A N 1
ATOM 2286 C CA . ILE A 1 280 ? 28.713 26.458 21.176 1.00 34.56 280 ILE A CA 1
ATOM 2287 C C . ILE A 1 280 ? 28.104 27.799 21.625 1.00 34.56 280 ILE A C 1
ATOM 2289 O O . ILE A 1 280 ? 27.989 28.749 20.856 1.00 34.56 280 ILE A O 1
ATOM 2293 N N . THR A 1 281 ? 27.754 27.856 22.904 1.00 38.94 281 THR A N 1
ATOM 2294 C CA . THR A 1 281 ? 27.541 29.056 23.717 1.00 38.94 281 THR A CA 1
ATOM 2295 C C . THR A 1 281 ? 28.770 29.969 23.758 1.00 38.94 281 THR A C 1
ATOM 2297 O O . THR A 1 281 ? 29.840 29.500 24.153 1.00 38.94 281 THR A O 1
ATOM 2300 N N . LYS A 1 282 ? 28.592 31.270 23.517 1.00 35.28 282 LYS A N 1
ATOM 2301 C CA . LYS A 1 282 ? 28.878 32.357 24.475 1.00 35.28 282 LYS A CA 1
ATOM 2302 C C . LYS A 1 282 ? 28.445 33.703 23.911 1.00 35.28 282 LYS A C 1
ATOM 2304 O O . LYS A 1 282 ? 28.709 33.939 22.716 1.00 35.28 282 LYS A O 1
#

Secondary structure (DSSP, 8-state):
---------HHHHHHHHHHHHHT------TTTTTTTS---HHHHHHHHHSSS-----HHHHHHHTTTT--TTTTTSHHHHHHHHHHHHHHHHHHHHH-TTS-HHHHHHHHHHHHHHHHHHHHHHHTSS---HHHHHHHHHT--SHHHHHHTHHHHHHHHHHHTTB---S-HHHHHHHHHHHHHHT--GGGS-B-HHHHHHHHHHHHHHHHHHHHHHTHHHHHHHHHHHHHHHHHHHHHHHHHHHH-TTTT-----S---------PPTT-------------

Foldseek 3Di:
DDPPPPPCDVVNVVVVVVVVVVPPPLDDDVLCVQVLAADCVVLVVLQCPDPLHHDDDPLVVLVCPPVSDDLVCLLPPSLLVSLVVLLVSLVSSCCSVPVVDPLVVVLVVLVVVLVVVVVVVVVVVPPDDDALVRLLVVLVVDPDLVVQLVCDLVVLLVSCVNLQADSDDDSSVSSVLSVCCVPPVDPSVPGDGPVSVVSSSVSVSSSVSSVVSCVVCVVNSVSNSVVVVVVVVVVVVVVVVVCVVCVPVPDDDDDPDDDDPPPPDDPPDDDPPPDDDDDDDD

pLDDT: mean 75.65, std 18.17, range [34.03, 96.25]

Organism: Spinacia oleracea (NCBI:txid3562)

Radius of gyration: 31.23 Å; chains: 1; bounding box: 58×90×82 Å

InterPro domains:
  IPR025086 SDE2/SF3A3, SAP domain [PF13297] (134-185)
  IPR031774 SF3A3 domain [PF16837] (28-66)
  IPR051421 RNA Processing and DNA Damage Response Regulator [PTHR12786] (29-271)

Sequence (282 aa):
MESSSRVVRDGEQIEMILQELQSFDIPFSGEENCGRYLDLHQFYFTFVNSKFGYPLCYVDYLAIFPGIGSSKYKRRTDYKQYITEIFEYLVSFLDRTQPLLFLDRLFKDLESDFIVGQKRRRSMTMTMTMTSSDVMEQIDGFNTAESLMELGSAKLKELLDILGLKSGGTVQQKVERLLLVKKKNTPLHKLQRKTEDDDYRATTLIEAKVMKLCEILSEKLVRTRQHAIFKQALAVVELFRERDTNPESGSEDGDENEIDRNYNKLPLGLDRNYMYPNQITK